Protein AF-A0AAW9K478-F1 (afdb_monomer)

Solvent-accessible surface area (backbone atoms only — not comparable to full-atom values): 18968 Å² total; per-residue (Å²): 109,71,73,58,53,57,50,50,47,54,48,36,46,49,25,50,54,48,36,69,44,92,84,46,75,72,62,13,54,54,26,38,57,52,26,54,52,53,28,65,77,66,69,54,50,72,82,78,44,67,83,69,81,76,70,87,51,70,47,75,47,70,76,44,68,79,32,86,72,55,52,65,60,54,51,51,47,47,52,37,19,74,71,36,45,26,48,68,50,72,53,73,46,70,51,90,96,48,97,57,71,22,31,22,44,32,37,37,16,40,54,76,33,42,55,53,32,43,52,52,46,51,54,53,48,51,52,50,53,52,52,47,53,51,48,55,52,49,51,38,67,74,68,67,55,79,94,43,73,70,57,53,52,39,42,46,49,4,19,50,54,19,20,52,51,14,37,44,53,38,50,52,52,53,51,58,56,44,42,76,80,43,44,81,79,65,50,64,53,67,69,46,51,58,51,45,55,65,74,45,76,82,62,80,90,80,82,78,77,70,78,79,66,78,33,67,68,37,17,53,51,17,20,55,50,23,43,66,60,41,89,88,57,34,91,63,49,88,82,60,52,64,90,52,46,74,38,43,28,25,31,76,57,75,99,48,45,76,37,39,29,30,32,72,46,72,55,96,64,30,29,37,25,45,33,42,51,63,61,96,65,95,55,79,50,43,75,46,82,45,78,40,55,62,86,58,77,64,42,76,44,51,72,70,54,44,55,50,51,52,51,42,52,47,53,31,44,72,76,36,49,69,63,45,55,51,48,27,59,77,69,72,44,86,81,87,76,126

Organism: Carnobacterium maltaromaticum (NCBI:txid2751)

Foldseek 3Di:
DVVLLVLLLVLLLVLCVQLPPPPDPLSNVVSPVVSVVSCVVSVPDPVSSPVNDQPQDKDKDWLDDFAADALLLVLLLVLLCLFLLWDKDKDWDDDPPDPDITITIMTIARPVSRVVSSVVSVVLVVLLVVVLVVVLVVVCVVVVDDDDPVVNVLLSLLLSQLLSLLQSVQSVVVLVVCCVPPVVVRDRDPVRVVVVVVVCPPPDDDDRPRDDRPPNVSSNVSNVSNNPDDPVDDVDHPLPPVSQAQFKKAACDDPRGGWIWGFHHADPQKTFIWTWDDDVPPDQIDTATDIDGNSHDIGTDDPVRSVVVLVSLVVCCVPPVVVQVVRCVVSVHDDDRD

Structure (mmCIF, N/CA/C/O backbone):
data_AF-A0AAW9K478-F1
#
_entry.id   AF-A0AAW9K478-F1
#
loop_
_atom_site.group_PDB
_atom_site.id
_atom_site.type_symbol
_atom_site.label_atom_id
_atom_site.label_alt_id
_atom_site.label_comp_id
_atom_site.label_asym_id
_atom_site.label_entity_id
_atom_site.label_seq_id
_atom_site.pdbx_PDB_ins_code
_atom_site.Cartn_x
_atom_site.Cartn_y
_atom_site.Cartn_z
_atom_site.occupancy
_atom_site.B_iso_or_equiv
_atom_site.auth_seq_id
_atom_site.auth_comp_id
_atom_site.auth_asym_id
_atom_site.auth_atom_id
_atom_site.pdbx_PDB_model_num
ATOM 1 N N . MET A 1 1 ? 4.469 -14.032 33.774 1.00 40.31 1 MET A N 1
ATOM 2 C CA . MET A 1 1 ? 3.928 -13.815 32.415 1.00 40.31 1 MET A CA 1
ATOM 3 C C . MET A 1 1 ? 2.926 -12.659 32.370 1.00 40.31 1 MET A C 1
ATOM 5 O O . MET A 1 1 ? 3.131 -11.771 31.556 1.00 40.31 1 MET A O 1
ATOM 9 N N . GLU A 1 2 ? 1.968 -12.555 33.302 1.00 43.62 2 GLU A N 1
ATOM 10 C CA . GLU A 1 2 ? 1.010 -11.421 33.381 1.00 43.62 2 GLU A CA 1
ATOM 11 C C . GLU A 1 2 ? 1.662 -10.028 33.448 1.00 43.62 2 GLU A C 1
ATOM 13 O O . GLU A 1 2 ? 1.223 -9.097 32.779 1.00 43.62 2 GLU A O 1
ATOM 18 N N . LYS A 1 3 ? 2.767 -9.879 34.194 1.00 51.16 3 LYS A N 1
ATOM 19 C CA . LYS A 1 3 ? 3.470 -8.590 34.345 1.00 51.16 3 LYS A CA 1
ATOM 20 C C . LYS A 1 3 ? 4.140 -8.099 33.048 1.00 51.16 3 LYS A C 1
ATOM 22 O O . LYS A 1 3 ? 4.221 -6.894 32.833 1.00 51.16 3 LYS A O 1
ATOM 27 N N . LYS A 1 4 ? 4.610 -9.022 32.190 1.00 50.28 4 LYS A N 1
ATOM 28 C CA . LYS A 1 4 ? 5.204 -8.711 30.872 1.00 50.28 4 LYS A CA 1
ATOM 29 C C . LYS A 1 4 ? 4.099 -8.325 29.884 1.00 50.28 4 LYS A C 1
ATOM 31 O O . LYS A 1 4 ? 4.186 -7.266 29.278 1.00 50.28 4 LYS A O 1
ATOM 36 N N . HIS A 1 5 ? 3.025 -9.112 29.823 1.00 56.25 5 HIS A N 1
ATOM 37 C CA . HIS A 1 5 ? 1.872 -8.843 28.959 1.00 56.25 5 HIS A CA 1
ATOM 38 C C . HIS A 1 5 ? 1.198 -7.492 29.282 1.00 56.25 5 HIS A C 1
ATOM 40 O O . HIS A 1 5 ? 1.021 -6.664 28.397 1.00 56.25 5 HIS A O 1
ATOM 46 N N . SER A 1 6 ? 0.958 -7.189 30.566 1.00 56.31 6 SER A N 1
ATOM 47 C CA . SER A 1 6 ? 0.410 -5.894 31.013 1.00 56.31 6 SER A CA 1
ATOM 48 C C . SER A 1 6 ? 1.305 -4.689 30.661 1.00 56.31 6 SER A C 1
ATOM 50 O O . SER A 1 6 ? 0.807 -3.609 30.335 1.00 56.31 6 SER A O 1
ATOM 52 N N . ARG A 1 7 ? 2.635 -4.860 30.684 1.00 61.12 7 ARG A N 1
ATOM 53 C CA . ARG A 1 7 ? 3.594 -3.805 30.312 1.00 61.12 7 ARG A CA 1
ATOM 54 C C . ARG A 1 7 ? 3.570 -3.523 28.811 1.00 61.12 7 ARG A C 1
ATOM 56 O O . ARG A 1 7 ? 3.574 -2.359 28.419 1.00 61.12 7 ARG A O 1
ATOM 63 N N . ILE A 1 8 ? 3.533 -4.576 27.999 1.00 61.03 8 ILE A N 1
ATOM 64 C CA . ILE A 1 8 ? 3.483 -4.471 26.537 1.00 61.03 8 ILE A CA 1
ATOM 65 C C . ILE A 1 8 ? 2.155 -3.850 26.116 1.00 61.03 8 ILE A C 1
ATOM 67 O O . ILE A 1 8 ? 2.156 -2.915 25.326 1.00 61.03 8 ILE A O 1
ATOM 71 N N . LEU A 1 9 ? 1.050 -4.238 26.753 1.00 58.50 9 LEU A N 1
ATOM 72 C CA . LEU A 1 9 ? -0.258 -3.633 26.525 1.00 58.50 9 LEU A CA 1
ATOM 73 C C . LEU A 1 9 ? -0.261 -2.112 26.735 1.00 58.50 9 LEU A C 1
ATOM 75 O O . LEU A 1 9 ? -0.774 -1.357 25.912 1.00 58.50 9 LEU A O 1
ATOM 79 N N . LYS A 1 10 ? 0.369 -1.643 27.817 1.00 62.94 10 LYS A N 1
ATOM 80 C CA . LYS A 1 10 ? 0.522 -0.209 28.094 1.00 62.94 10 LYS A CA 1
ATOM 81 C C . LYS A 1 10 ? 1.389 0.501 27.043 1.00 62.94 10 LYS A C 1
ATOM 83 O O . LYS A 1 10 ? 1.121 1.658 26.732 1.00 62.94 10 LYS A O 1
ATOM 88 N N . LYS A 1 11 ? 2.402 -0.182 26.494 1.00 58.78 11 LYS A N 1
ATOM 89 C CA . LYS A 1 11 ? 3.282 0.335 25.431 1.00 58.78 11 LYS A CA 1
ATOM 90 C C . LYS A 1 11 ? 2.533 0.450 24.103 1.00 58.78 11 LYS A C 1
ATOM 92 O O . LYS A 1 11 ? 2.610 1.496 23.473 1.00 58.78 11 LYS A O 1
ATOM 97 N N . VAL A 1 12 ? 1.734 -0.557 23.745 1.00 57.91 12 VAL A N 1
ATOM 98 C CA . VAL A 1 12 ? 0.842 -0.494 22.577 1.00 57.91 12 VAL A CA 1
ATOM 99 C C . VAL A 1 12 ? -0.154 0.663 22.718 1.00 57.91 12 VAL A C 1
ATOM 101 O O . VAL A 1 12 ? -0.248 1.478 21.807 1.00 57.91 12 VAL A O 1
ATOM 104 N N . LYS A 1 13 ? -0.816 0.820 23.877 1.00 58.34 13 LYS A N 1
ATOM 105 C CA . LYS A 1 13 ? -1.719 1.964 24.139 1.00 58.34 13 LYS A CA 1
ATOM 106 C C . LYS A 1 13 ? -1.013 3.322 23.966 1.00 58.34 13 LYS A C 1
ATOM 108 O O . LYS A 1 13 ? -1.596 4.241 23.404 1.00 58.34 13 LYS A O 1
ATOM 113 N N . GLY A 1 14 ? 0.233 3.451 24.429 1.00 55.22 14 GLY A N 1
ATOM 114 C CA . GLY A 1 14 ? 1.024 4.680 24.287 1.00 55.22 14 GLY A CA 1
ATOM 115 C C . GLY A 1 14 ? 1.437 4.984 22.844 1.00 55.22 14 GLY A C 1
ATOM 116 O O . GLY A 1 14 ? 1.308 6.120 22.405 1.00 55.22 14 GLY A O 1
ATOM 117 N N . LEU A 1 15 ? 1.878 3.972 22.091 1.00 55.00 15 LEU A N 1
ATOM 118 C CA . LEU A 1 15 ? 2.265 4.123 20.684 1.00 55.00 15 LEU A CA 1
ATOM 119 C C . LEU A 1 15 ? 1.071 4.484 19.794 1.00 55.00 15 LEU A C 1
ATOM 121 O O . LEU A 1 15 ? 1.193 5.358 18.943 1.00 55.00 15 LEU A O 1
ATOM 125 N N . LEU A 1 16 ? -0.094 3.879 20.039 1.00 56.03 16 LEU A N 1
ATOM 126 C CA . LEU A 1 16 ? -1.334 4.234 19.342 1.00 56.03 16 LEU A CA 1
ATOM 127 C C . LEU A 1 16 ? -1.799 5.662 19.671 1.00 56.03 16 LEU A C 1
ATOM 129 O O . LEU A 1 16 ? -2.335 6.345 18.806 1.00 56.03 16 LEU A O 1
ATOM 133 N N . ALA A 1 17 ? -1.570 6.145 20.897 1.00 59.31 17 ALA A N 1
ATOM 134 C CA . ALA A 1 17 ? -1.887 7.525 21.264 1.00 59.31 17 ALA A CA 1
ATOM 135 C C . ALA A 1 17 ? -0.975 8.547 20.562 1.00 59.31 17 ALA A C 1
ATOM 137 O O . ALA A 1 17 ? -1.453 9.608 20.176 1.00 59.31 17 ALA A O 1
ATOM 138 N N . ILE A 1 18 ? 0.309 8.218 20.382 1.00 56.12 18 ILE A N 1
ATOM 139 C CA . ILE A 1 18 ? 1.274 9.049 19.642 1.00 56.12 18 ILE A CA 1
ATOM 140 C C . ILE A 1 18 ? 0.948 9.044 18.146 1.00 56.12 18 ILE A C 1
ATOM 142 O O . ILE A 1 18 ? 0.934 10.104 17.537 1.00 56.12 18 ILE A O 1
ATOM 146 N N . ALA A 1 19 ? 0.614 7.881 17.577 1.00 55.44 19 ALA A N 1
ATOM 147 C CA . ALA A 1 19 ? 0.184 7.758 16.183 1.00 55.44 19 ALA A CA 1
ATOM 148 C C . ALA A 1 19 ? -1.032 8.639 15.838 1.00 55.44 19 ALA A C 1
ATOM 150 O O . ALA A 1 19 ? -1.150 9.112 14.714 1.00 55.44 19 ALA A O 1
ATOM 151 N N . ASN A 1 20 ? -1.907 8.894 16.814 1.00 51.44 20 ASN A N 1
ATOM 152 C CA . ASN A 1 20 ? -3.104 9.716 16.641 1.00 51.44 20 ASN A CA 1
ATOM 153 C C . ASN A 1 20 ? -2.880 11.230 16.867 1.00 51.44 20 ASN A C 1
ATOM 155 O O . ASN A 1 20 ? -3.823 12.006 16.686 1.00 51.44 20 ASN A O 1
ATOM 159 N N . ASP A 1 21 ? -1.690 11.686 17.282 1.00 55.62 21 ASP A N 1
ATOM 160 C CA . ASP A 1 21 ? -1.420 13.117 17.506 1.00 55.62 21 ASP A CA 1
ATOM 161 C C . ASP A 1 21 ? -0.986 13.808 16.199 1.00 55.62 21 ASP A C 1
ATOM 163 O O . ASP A 1 21 ? 0.159 13.722 15.774 1.00 55.62 21 ASP A O 1
ATOM 167 N N . GLN A 1 22 ? -1.900 14.550 15.563 1.00 51.75 22 GLN A N 1
ATOM 168 C CA . GLN A 1 22 ? -1.776 15.148 14.214 1.00 51.75 22 GLN A CA 1
ATOM 169 C C . GLN A 1 22 ? -0.687 16.234 14.040 1.00 51.75 22 GLN A C 1
ATOM 171 O O . GLN A 1 22 ? -0.736 17.026 13.098 1.00 51.75 22 GLN A O 1
ATOM 176 N N . LYS A 1 23 ? 0.262 16.358 14.968 1.00 50.66 23 LYS A N 1
ATOM 177 C CA . LYS A 1 23 ? 1.272 17.424 14.967 1.00 50.66 23 LYS A CA 1
ATOM 178 C C . LYS A 1 23 ? 2.584 17.046 14.284 1.00 50.66 23 LYS A C 1
ATOM 180 O O . LYS A 1 23 ? 3.358 17.962 14.008 1.00 50.66 23 LYS A O 1
ATOM 185 N N . ASN A 1 24 ? 2.855 15.762 14.027 1.00 46.34 24 ASN A N 1
ATOM 186 C CA . ASN A 1 24 ? 4.143 15.327 13.477 1.00 46.34 24 ASN A CA 1
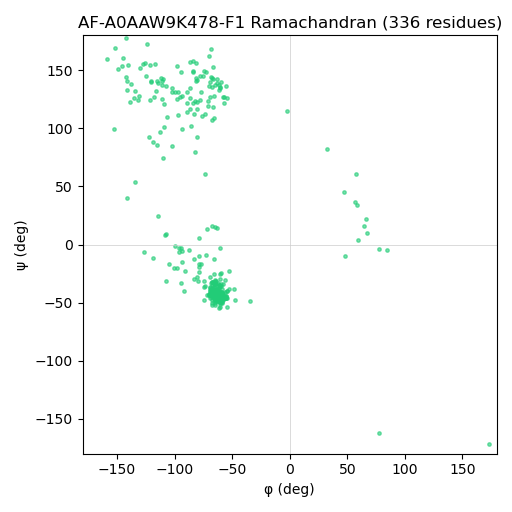ATOM 187 C C . ASN A 1 24 ? 4.049 14.023 12.652 1.00 46.34 24 ASN A C 1
ATOM 189 O O . ASN A 1 24 ? 4.051 12.927 13.211 1.00 46.34 24 ASN A O 1
ATOM 193 N N . ASP A 1 25 ? 3.997 14.132 11.320 1.00 51.12 25 ASP A N 1
ATOM 194 C CA . ASP A 1 25 ? 3.637 13.021 10.418 1.00 51.12 25 ASP A CA 1
ATOM 195 C C . ASP A 1 25 ? 4.613 11.821 10.456 1.00 51.12 25 ASP A C 1
ATOM 197 O O . ASP A 1 25 ? 4.178 10.671 10.452 1.00 51.12 25 ASP A O 1
ATOM 201 N N . GLU A 1 26 ? 5.930 12.046 10.544 1.00 47.09 26 GLU A N 1
ATOM 202 C CA . GLU A 1 26 ? 6.929 10.954 10.518 1.00 47.09 26 GLU A CA 1
ATOM 203 C C . GLU A 1 26 ? 6.965 10.132 11.820 1.00 47.09 26 GLU A C 1
ATOM 205 O O . GLU A 1 26 ? 7.179 8.913 11.813 1.00 47.09 26 GLU A O 1
ATOM 210 N N . GLU A 1 27 ? 6.751 10.798 12.954 1.00 47.28 27 GLU A N 1
ATOM 211 C CA . GLU A 1 27 ? 6.747 10.178 14.280 1.00 47.28 27 GLU A CA 1
ATOM 212 C C . GLU A 1 27 ? 5.469 9.360 14.497 1.00 47.28 27 GLU A C 1
ATOM 214 O O . GLU A 1 27 ? 5.525 8.258 15.048 1.00 47.28 27 GLU A O 1
ATOM 219 N N . CYS A 1 28 ? 4.342 9.848 13.970 1.00 48.44 28 CYS A N 1
ATOM 220 C CA . CYS A 1 28 ? 3.062 9.151 14.019 1.00 48.44 28 CYS A CA 1
ATOM 221 C C . CYS A 1 28 ? 3.098 7.831 13.246 1.00 48.44 28 CYS A C 1
ATOM 223 O O . CYS A 1 28 ? 2.736 6.785 13.788 1.00 48.44 28 CYS A O 1
ATOM 225 N N . GLN A 1 29 ? 3.612 7.861 12.013 1.00 44.88 29 GLN A N 1
ATOM 226 C CA . GLN A 1 29 ? 3.730 6.668 11.169 1.00 44.88 29 GLN A CA 1
ATOM 227 C C . GLN A 1 29 ? 4.664 5.623 11.793 1.00 44.88 29 GLN A C 1
ATOM 229 O O . GLN A 1 29 ? 4.339 4.436 11.868 1.00 44.88 29 GLN A O 1
ATOM 234 N N . SER A 1 30 ? 5.795 6.072 12.343 1.00 48.66 30 SER A N 1
ATOM 235 C CA . SER A 1 30 ? 6.743 5.191 13.034 1.00 48.66 30 SER A CA 1
ATOM 236 C C . SER A 1 30 ? 6.131 4.548 14.287 1.00 48.66 30 SER A C 1
ATOM 238 O O . SER A 1 30 ? 6.341 3.360 14.548 1.00 48.66 30 SER A O 1
ATOM 240 N N . ALA A 1 31 ? 5.344 5.308 15.057 1.00 48.94 31 ALA A N 1
ATOM 241 C CA . ALA A 1 31 ? 4.659 4.810 16.247 1.00 48.94 31 ALA A CA 1
ATOM 242 C C . ALA A 1 31 ? 3.557 3.794 15.901 1.00 48.94 31 ALA A C 1
ATOM 244 O O . ALA A 1 31 ? 3.424 2.776 16.587 1.00 48.94 31 ALA A O 1
ATOM 245 N N . PHE A 1 32 ? 2.815 4.023 14.816 1.00 51.06 32 PHE A N 1
ATOM 246 C CA . PHE A 1 32 ? 1.751 3.134 14.355 1.00 51.06 32 PHE A CA 1
ATOM 247 C C . PHE A 1 32 ? 2.282 1.763 13.921 1.00 51.06 32 PHE A C 1
ATOM 249 O O . PHE A 1 32 ? 1.827 0.730 14.420 1.00 51.06 32 PHE A O 1
ATOM 256 N N . VAL A 1 33 ? 3.308 1.742 13.064 1.00 49.47 33 VAL A N 1
ATOM 257 C CA . VAL A 1 33 ? 3.946 0.499 12.591 1.00 49.47 33 VAL A CA 1
ATOM 258 C C . VAL A 1 33 ? 4.511 -0.308 13.765 1.00 49.47 33 VAL A C 1
ATOM 260 O O . VAL A 1 33 ? 4.352 -1.530 13.839 1.00 49.47 33 VAL A O 1
ATOM 263 N N . LEU A 1 34 ? 5.123 0.372 14.738 1.00 51.12 34 LEU A N 1
ATOM 264 C CA . LEU A 1 34 ? 5.657 -0.275 15.933 1.00 51.12 34 LEU A CA 1
ATOM 265 C C . LEU A 1 34 ? 4.550 -0.856 16.830 1.00 51.12 34 LEU A C 1
ATOM 267 O O . LEU A 1 34 ? 4.718 -1.948 17.379 1.00 51.12 34 LEU A O 1
ATOM 271 N N . ALA A 1 35 ? 3.412 -0.167 16.959 1.00 51.38 35 ALA A N 1
ATOM 272 C CA . ALA A 1 35 ? 2.257 -0.670 17.699 1.00 51.38 35 ALA A CA 1
ATOM 273 C C . ALA A 1 35 ? 1.705 -1.956 17.068 1.00 51.38 35 ALA A C 1
ATOM 275 O O . ALA A 1 35 ? 1.470 -2.934 17.780 1.00 51.38 35 ALA A O 1
ATOM 276 N N . GLN A 1 36 ? 1.570 -1.986 15.739 1.00 46.91 36 GLN A N 1
ATOM 277 C CA . GLN A 1 36 ? 1.092 -3.161 15.007 1.00 46.91 36 GLN A CA 1
ATOM 278 C C . GLN A 1 36 ? 2.008 -4.374 15.200 1.00 46.91 36 GLN A C 1
ATOM 280 O O . GLN A 1 36 ? 1.528 -5.474 15.480 1.00 46.91 36 GLN A O 1
ATOM 285 N N . LYS A 1 37 ? 3.329 -4.168 15.129 1.00 50.41 37 LYS A N 1
ATOM 286 C CA . LYS A 1 37 ? 4.316 -5.235 15.340 1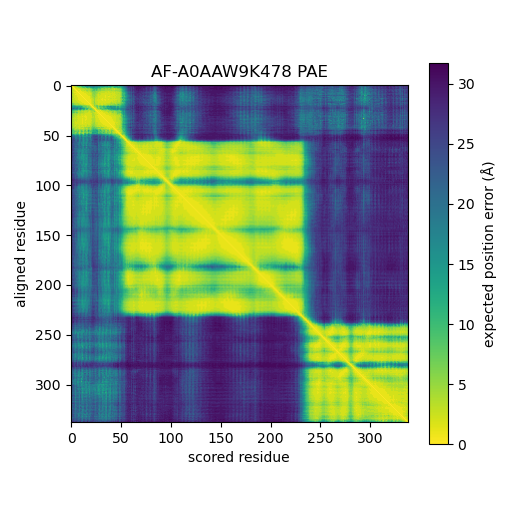.00 50.41 37 LYS A CA 1
ATOM 287 C C . LYS A 1 37 ? 4.179 -5.872 16.727 1.00 50.41 37 LYS A C 1
ATOM 289 O O . LYS A 1 37 ? 4.109 -7.094 16.836 1.00 50.41 37 LYS A O 1
ATOM 294 N N . LEU A 1 38 ? 4.063 -5.050 17.774 1.00 51.00 38 LEU A N 1
ATOM 295 C CA . LEU A 1 38 ? 3.906 -5.526 19.154 1.00 51.00 38 LEU A CA 1
ATOM 296 C C . LEU A 1 38 ? 2.566 -6.231 19.396 1.00 51.00 38 LEU A C 1
ATOM 298 O O . LEU A 1 38 ? 2.502 -7.156 20.206 1.00 51.00 38 LEU A O 1
ATOM 302 N N . MET A 1 39 ? 1.498 -5.819 18.707 1.00 56.66 39 MET A N 1
ATOM 303 C CA . MET A 1 39 ? 0.201 -6.491 18.808 1.00 56.66 39 MET A CA 1
ATOM 304 C C . MET A 1 39 ? 0.251 -7.921 18.264 1.00 56.66 39 MET A C 1
ATOM 306 O O . MET A 1 39 ? -0.262 -8.833 18.912 1.00 56.66 39 MET A O 1
ATOM 310 N N . ILE A 1 40 ? 0.918 -8.116 17.121 1.00 46.41 40 ILE A N 1
ATOM 311 C CA . ILE A 1 40 ? 1.099 -9.428 16.484 1.00 46.41 40 ILE A CA 1
ATOM 312 C C . ILE A 1 40 ? 2.003 -10.322 17.339 1.00 46.41 40 ILE A C 1
ATOM 314 O O . ILE A 1 40 ? 1.628 -11.447 17.660 1.00 46.41 40 ILE A O 1
ATOM 318 N N . GLU A 1 41 ? 3.166 -9.812 17.752 1.00 48.16 41 GLU A N 1
ATOM 319 C CA . GLU A 1 41 ? 4.181 -10.582 18.485 1.00 48.16 41 GLU A CA 1
ATOM 320 C C . GLU A 1 41 ? 3.661 -11.127 19.826 1.00 48.16 41 GLU A C 1
ATOM 322 O O . GLU A 1 41 ? 3.993 -12.243 20.226 1.00 48.16 41 GLU A O 1
ATOM 327 N N . TYR A 1 42 ? 2.810 -10.360 20.514 1.00 52.81 42 TYR A N 1
ATOM 328 C CA . TYR A 1 42 ? 2.328 -10.700 21.856 1.00 52.81 42 TYR A CA 1
ATOM 329 C C . TYR A 1 42 ? 0.866 -11.140 21.911 1.00 52.81 42 TYR A C 1
ATOM 331 O O . TYR A 1 42 ? 0.331 -11.305 23.012 1.00 52.81 42 TYR A O 1
ATOM 339 N N . GLY A 1 43 ? 0.228 -11.336 20.752 1.00 47.72 43 GLY A N 1
ATOM 340 C CA . GLY A 1 43 ? -1.174 -11.744 20.658 1.00 47.72 43 GLY A CA 1
ATOM 341 C C . GLY A 1 43 ? -2.121 -10.787 21.385 1.00 47.72 43 GLY A C 1
ATOM 342 O O . GLY A 1 43 ? -3.067 -11.236 22.029 1.00 47.72 43 GLY A O 1
ATOM 343 N N . ILE A 1 44 ? -1.825 -9.483 21.343 1.00 57.44 44 ILE A N 1
ATOM 344 C CA . ILE A 1 44 ? -2.636 -8.442 21.981 1.00 57.44 44 ILE A CA 1
ATOM 345 C C . ILE A 1 44 ? -3.809 -8.140 21.063 1.00 57.44 44 ILE A C 1
ATOM 347 O O . ILE A 1 44 ? -3.639 -7.651 19.943 1.00 57.44 44 ILE A O 1
ATOM 351 N N . ASN A 1 45 ? -5.007 -8.421 21.555 1.00 54.09 45 ASN A N 1
ATOM 352 C CA . ASN A 1 45 ? -6.223 -8.188 20.808 1.00 54.09 45 ASN A CA 1
ATOM 353 C C . ASN A 1 45 ? -6.680 -6.742 20.971 1.00 54.09 45 ASN A C 1
ATOM 355 O O . ASN A 1 45 ? -6.364 -6.048 21.939 1.00 54.09 45 ASN A O 1
ATOM 359 N N . LYS A 1 46 ? -7.489 -6.292 20.013 1.00 50.12 46 LYS A N 1
ATOM 360 C CA . LYS A 1 46 ? -8.091 -4.954 20.020 1.00 50.12 46 LYS A CA 1
ATOM 361 C C . LYS A 1 46 ? -8.829 -4.657 21.338 1.00 50.12 46 LYS A C 1
ATOM 363 O O . LYS A 1 46 ? -8.691 -3.563 21.869 1.00 50.12 46 LYS A O 1
ATOM 368 N N . SER A 1 47 ? -9.507 -5.654 21.905 1.00 53.12 47 SER A N 1
ATOM 369 C CA . SER A 1 47 ? -10.212 -5.568 23.191 1.00 53.12 47 SER A CA 1
ATOM 370 C C . SER A 1 47 ? -9.312 -5.238 24.383 1.00 53.12 47 SER A C 1
ATOM 372 O O . SER A 1 47 ? -9.777 -4.681 25.371 1.00 53.12 47 SER A O 1
ATOM 374 N N . ASP A 1 48 ? -8.020 -5.561 24.308 1.00 55.09 48 ASP A N 1
ATOM 375 C CA . ASP A 1 48 ? -7.080 -5.334 25.408 1.00 55.09 48 ASP A CA 1
ATOM 376 C C . ASP A 1 48 ? -6.612 -3.863 25.431 1.00 55.09 48 ASP A C 1
ATOM 378 O O . ASP A 1 48 ? -6.255 -3.303 26.476 1.00 55.09 48 ASP A O 1
ATOM 382 N N . VAL A 1 49 ? -6.605 -3.211 24.263 1.00 57.97 49 VAL A N 1
ATOM 383 C CA . VAL A 1 49 ? -6.162 -1.820 24.067 1.00 57.97 49 VAL A CA 1
ATOM 384 C C . VAL A 1 49 ? -7.308 -0.800 24.076 1.00 57.97 49 VAL A C 1
ATOM 386 O O . VAL A 1 49 ? -7.054 0.405 24.144 1.00 57.97 49 VAL A O 1
ATOM 389 N N . GLU A 1 50 ? -8.554 -1.271 24.119 1.00 50.38 50 GLU A N 1
ATOM 390 C CA . GLU A 1 50 ? -9.802 -0.495 24.136 1.00 50.38 50 GLU A CA 1
ATOM 391 C C . GLU A 1 50 ? -10.072 0.206 25.488 1.00 50.38 50 GLU A C 1
ATOM 393 O O . GLU A 1 50 ? -11.081 -0.007 26.139 1.00 50.38 50 GLU A O 1
ATOM 398 N N . ASP A 1 51 ? -9.166 1.098 25.896 1.00 47.03 51 ASP A N 1
ATOM 399 C CA . ASP A 1 51 ? -9.504 2.276 26.725 1.00 47.03 51 ASP A CA 1
ATOM 400 C C . ASP A 1 51 ? -8.988 3.583 26.098 1.00 47.03 51 ASP A C 1
ATOM 402 O O . ASP A 1 51 ? -9.289 4.674 26.577 1.00 47.03 51 ASP A O 1
ATOM 406 N N . ALA A 1 52 ? -8.212 3.498 25.013 1.00 41.53 52 ALA A N 1
ATOM 407 C CA . ALA A 1 52 ? -7.772 4.647 24.234 1.00 41.53 52 ALA A CA 1
ATOM 408 C C . ALA A 1 52 ? -8.477 4.623 22.870 1.00 41.53 52 ALA A C 1
ATOM 410 O O . ALA A 1 52 ? -7.903 4.220 21.868 1.00 41.53 52 ALA A O 1
ATOM 411 N N . LEU A 1 53 ? -9.766 4.981 22.898 1.00 44.34 53 LEU A N 1
ATOM 412 C CA . LEU A 1 53 ? -10.555 5.576 21.809 1.00 44.34 53 LEU A CA 1
ATOM 413 C C . LEU A 1 53 ? -10.175 5.136 20.379 1.00 44.34 53 LEU A C 1
ATOM 415 O O . LEU A 1 53 ? -9.516 5.872 19.651 1.00 44.34 53 LEU A O 1
ATOM 419 N N . ILE A 1 54 ? -10.680 3.977 19.948 1.00 46.19 54 ILE A N 1
ATOM 420 C CA . ILE A 1 54 ? -10.938 3.736 18.524 1.00 46.19 54 ILE A CA 1
ATOM 421 C C . ILE A 1 54 ? -12.416 4.029 18.318 1.00 46.19 54 ILE A C 1
ATOM 423 O O . ILE A 1 54 ? -13.276 3.312 18.831 1.00 46.19 54 ILE A O 1
ATOM 427 N N . SER A 1 55 ? -12.697 5.099 17.586 1.00 46.38 55 SER A N 1
ATOM 428 C CA . SER A 1 55 ? -14.026 5.356 17.059 1.00 46.38 55 SER A CA 1
ATOM 429 C C . SER A 1 55 ? -14.446 4.165 16.185 1.00 46.38 55 SER A C 1
ATOM 431 O O . SER A 1 55 ? -13.719 3.773 15.274 1.00 46.38 55 SER A O 1
ATOM 433 N N . GLU A 1 56 ? -15.615 3.571 16.435 1.00 59.22 56 GLU A N 1
ATOM 434 C CA . GLU A 1 56 ? -16.272 2.664 15.474 1.00 59.22 56 GLU A CA 1
ATOM 435 C C . GLU A 1 56 ? -16.852 3.431 14.269 1.00 59.22 56 GLU A C 1
ATOM 437 O O . GLU A 1 56 ? -17.665 2.909 13.506 1.00 59.22 56 GLU A O 1
ATOM 442 N N . GLU A 1 57 ? -16.469 4.696 14.107 1.00 70.12 57 GLU A N 1
ATOM 443 C CA . GLU A 1 57 ? -16.963 5.567 13.063 1.00 70.12 57 GLU A CA 1
ATOM 444 C C . GLU A 1 57 ? -16.457 5.121 11.695 1.00 70.12 57 GLU A C 1
ATOM 446 O O . GLU A 1 57 ? -15.268 4.913 11.436 1.00 70.12 57 GLU A O 1
ATOM 451 N N . ILE A 1 58 ? -17.428 4.955 10.807 1.00 85.25 58 ILE A N 1
ATOM 452 C CA . ILE A 1 58 ? -17.201 4.652 9.409 1.00 85.25 58 ILE A CA 1
ATOM 453 C C . ILE A 1 58 ? -17.006 5.975 8.685 1.00 85.25 58 ILE A C 1
ATOM 455 O O . ILE A 1 58 ? -17.874 6.849 8.733 1.00 85.25 58 ILE A O 1
ATOM 459 N N . ASN A 1 59 ? -15.898 6.096 7.966 1.00 87.75 59 ASN A N 1
ATOM 460 C CA . ASN A 1 59 ? -15.552 7.305 7.236 1.00 87.75 59 ASN A CA 1
ATOM 461 C C . ASN A 1 59 ? -15.308 7.012 5.746 1.00 87.75 59 ASN A C 1
ATOM 463 O O . ASN A 1 59 ? -15.299 5.860 5.300 1.00 87.75 59 ASN A O 1
ATOM 467 N N . GLU A 1 60 ? -15.140 8.068 4.951 1.00 93.12 60 GLU A N 1
ATOM 468 C CA . GLU A 1 60 ? -14.649 7.984 3.577 1.00 93.12 60 GLU A CA 1
ATOM 469 C C . GLU A 1 60 ? -13.335 8.748 3.420 1.00 93.12 60 GLU A C 1
ATOM 471 O O . GLU A 1 60 ? -13.271 9.951 3.664 1.00 93.12 60 GLU A O 1
ATOM 476 N N . GLU A 1 61 ? -12.307 8.083 2.896 1.00 85.31 61 GLU A N 1
ATOM 477 C CA . GLU A 1 61 ? -11.023 8.714 2.614 1.00 85.31 61 GLU A CA 1
ATOM 478 C C . GLU A 1 61 ? -10.712 8.712 1.117 1.00 85.31 61 GLU A C 1
ATOM 480 O O . GLU A 1 61 ? -10.865 7.717 0.406 1.00 85.31 61 GLU A O 1
ATOM 485 N N . SER A 1 62 ? -10.294 9.868 0.595 1.00 85.75 62 SER A N 1
ATOM 486 C CA . SER A 1 62 ? -9.888 9.981 -0.807 1.00 85.75 62 SER A CA 1
ATOM 487 C C . SER A 1 62 ? -8.419 9.610 -0.962 1.00 85.75 62 SER A C 1
ATOM 489 O O . SER A 1 62 ? -7.548 10.323 -0.481 1.00 85.75 62 SER A O 1
ATOM 491 N N . VAL A 1 63 ? -8.158 8.546 -1.716 1.00 81.88 63 VAL A N 1
ATOM 492 C CA . VAL A 1 63 ? -6.801 8.044 -1.980 1.00 81.88 63 VAL A CA 1
ATOM 493 C C . VAL A 1 63 ? -6.108 8.859 -3.072 1.00 81.88 63 VAL A C 1
ATOM 495 O O . VAL A 1 63 ? -4.897 9.044 -3.074 1.00 81.88 63 VAL A O 1
ATOM 498 N N . THR A 1 64 ? -6.885 9.388 -4.020 1.00 77.00 64 THR A N 1
ATOM 499 C CA . THR A 1 64 ? -6.363 10.211 -5.114 1.00 77.00 64 THR A CA 1
ATOM 500 C C . THR A 1 64 ? -7.100 11.541 -5.204 1.00 77.00 64 THR A C 1
ATOM 502 O O . THR A 1 64 ? -8.288 11.643 -4.894 1.00 77.00 64 THR A O 1
ATOM 505 N N . ILE A 1 65 ? -6.447 12.552 -5.774 1.00 81.69 65 ILE A N 1
ATOM 506 C CA . ILE A 1 65 ? -7.136 13.756 -6.255 1.00 81.69 65 ILE A CA 1
ATOM 507 C C . ILE A 1 65 ? -8.014 13.446 -7.480 1.00 81.69 65 ILE A C 1
ATOM 509 O O . ILE A 1 65 ? -7.898 12.385 -8.101 1.00 81.69 65 ILE A O 1
ATOM 513 N N . PHE A 1 66 ? -8.884 14.385 -7.867 1.00 80.69 66 PHE A N 1
ATOM 514 C CA . PHE A 1 66 ? -9.599 14.293 -9.142 1.00 80.69 66 PHE A CA 1
ATOM 515 C C . PHE A 1 66 ? -8.612 14.399 -10.306 1.00 80.69 66 PHE A C 1
ATOM 517 O O . PHE A 1 66 ? -8.089 15.472 -10.597 1.00 80.69 66 PHE A O 1
ATOM 524 N N . LYS A 1 67 ? -8.389 13.288 -11.008 1.00 83.94 67 LYS A N 1
ATOM 525 C CA . LYS A 1 67 ? -7.464 13.220 -12.142 1.00 83.94 67 LYS A CA 1
ATOM 526 C C . LYS A 1 67 ? -7.987 12.322 -13.257 1.00 83.94 67 LYS A C 1
ATOM 528 O O . LYS A 1 67 ? -9.075 11.747 -13.175 1.00 83.94 67 LYS A O 1
ATOM 533 N N . LYS A 1 68 ? -7.228 12.235 -14.353 1.00 83.56 68 LYS A N 1
ATOM 534 C CA . LYS A 1 68 ? -7.454 11.183 -15.348 1.00 83.56 68 LYS A CA 1
ATOM 535 C C . LYS A 1 68 ? -7.102 9.854 -14.681 1.00 83.56 68 LYS A C 1
ATOM 537 O O . LYS A 1 68 ? -5.959 9.672 -14.280 1.00 83.56 68 LYS A O 1
ATOM 542 N N . MET A 1 69 ? -8.086 8.973 -14.571 1.00 87.19 69 MET A N 1
ATOM 543 C CA . MET A 1 69 ? -7.925 7.665 -13.949 1.00 87.19 69 MET A CA 1
ATOM 544 C C . MET A 1 69 ? -7.600 6.620 -15.009 1.00 87.19 69 MET A C 1
ATOM 546 O O . MET A 1 69 ? -8.324 6.524 -16.006 1.00 87.19 69 MET A O 1
ATOM 550 N N . PHE A 1 70 ? -6.531 5.858 -14.806 1.00 91.69 70 PHE A N 1
ATOM 551 C CA . PHE A 1 70 ? -6.207 4.714 -15.656 1.00 91.69 70 PHE A CA 1
ATOM 552 C C . PHE A 1 70 ? -6.923 3.445 -15.168 1.00 91.69 70 PHE A C 1
ATOM 554 O O . PHE A 1 70 ? -7.336 3.363 -14.014 1.00 91.69 70 PHE A O 1
ATOM 561 N N . TRP A 1 71 ? -7.110 2.462 -16.057 1.00 94.69 71 TRP A N 1
ATOM 562 C CA . TRP A 1 71 ? -7.800 1.205 -15.726 1.00 94.69 71 TRP A CA 1
ATOM 563 C C . TRP A 1 71 ? -7.101 0.463 -14.575 1.00 94.69 71 TRP A C 1
ATOM 565 O O . TRP A 1 71 ? -7.761 0.031 -13.635 1.00 94.69 71 TRP A O 1
ATOM 575 N N . TRP A 1 72 ? -5.767 0.432 -14.597 1.00 96.56 72 TRP A N 1
ATOM 576 C CA . TRP A 1 72 ? -4.950 -0.280 -13.618 1.00 96.56 72 TRP A CA 1
ATOM 577 C C . TRP A 1 72 ? -4.993 0.356 -12.229 1.00 96.56 72 TRP A C 1
ATOM 579 O O . TRP A 1 72 ? -4.883 -0.352 -11.242 1.00 96.56 72 TRP A O 1
ATOM 589 N N . GLU A 1 73 ? -5.219 1.669 -12.123 1.00 95.06 73 GLU A N 1
ATOM 590 C CA . GLU A 1 73 ? -5.385 2.340 -10.825 1.00 95.06 73 GLU A CA 1
ATOM 591 C C . GLU A 1 73 ? -6.677 1.899 -10.138 1.00 95.06 73 GLU A C 1
ATOM 593 O O . GLU A 1 73 ? -6.722 1.695 -8.928 1.00 95.06 73 GLU A O 1
ATOM 598 N N . ARG A 1 74 ? -7.742 1.710 -10.928 1.00 95.38 74 ARG A N 1
ATOM 599 C CA . ARG A 1 74 ? -9.021 1.197 -10.425 1.00 95.38 74 ARG A CA 1
ATOM 600 C C . ARG A 1 74 ? -8.888 -0.255 -9.990 1.00 95.38 74 ARG A C 1
ATOM 602 O O . ARG A 1 74 ? -9.401 -0.619 -8.934 1.00 95.38 74 ARG A O 1
ATOM 609 N N . GLN A 1 75 ? -8.195 -1.059 -10.790 1.00 96.38 75 GLN A N 1
ATOM 610 C CA . GLN A 1 75 ? -7.956 -2.459 -10.469 1.00 96.38 75 GLN A CA 1
ATOM 611 C C . GLN A 1 75 ? -7.092 -2.587 -9.211 1.00 96.38 75 GLN A C 1
ATOM 613 O O . GLN A 1 75 ? -7.504 -3.267 -8.281 1.00 96.38 75 GLN A O 1
ATOM 618 N N . LEU A 1 76 ? -5.998 -1.823 -9.110 1.00 96.38 76 LEU A N 1
ATOM 619 C CA . LEU A 1 76 ? -5.177 -1.751 -7.902 1.00 96.38 76 LEU A CA 1
ATOM 620 C C . LEU A 1 76 ? -6.009 -1.362 -6.677 1.00 96.38 76 LEU A C 1
ATOM 622 O O . LEU A 1 76 ? -5.926 -2.020 -5.649 1.00 96.38 76 LEU A O 1
ATOM 626 N N . SER A 1 77 ? -6.864 -0.339 -6.787 1.00 96.12 77 SER A N 1
ATOM 627 C CA . SER A 1 77 ? -7.724 0.043 -5.663 1.00 96.12 77 SER A CA 1
ATOM 628 C C . SER A 1 77 ? -8.686 -1.060 -5.244 1.00 96.12 77 SER A C 1
ATOM 630 O O . SER A 1 77 ? -8.939 -1.193 -4.056 1.00 96.12 77 SER A O 1
ATOM 632 N N . SER A 1 78 ? -9.186 -1.853 -6.195 1.00 95.06 78 SER A N 1
ATOM 633 C CA . SER A 1 78 ? -10.103 -2.963 -5.909 1.00 95.06 78 SER A CA 1
ATOM 634 C C . SER A 1 78 ? -9.370 -4.089 -5.177 1.00 95.06 78 SER A C 1
ATOM 636 O O . SER A 1 78 ? -9.827 -4.499 -4.116 1.00 95.06 78 SER A O 1
ATOM 638 N N . ILE A 1 79 ? -8.177 -4.468 -5.659 1.00 93.50 79 ILE A N 1
ATOM 639 C CA . ILE A 1 79 ? -7.290 -5.440 -4.998 1.00 93.50 79 ILE A CA 1
ATOM 640 C C . ILE A 1 79 ? -7.000 -5.006 -3.556 1.00 93.50 79 ILE A C 1
ATOM 642 O O . ILE A 1 79 ? -7.117 -5.802 -2.631 1.00 93.50 79 ILE A O 1
ATOM 646 N N . ILE A 1 80 ? -6.667 -3.732 -3.332 1.00 88.38 80 ILE A N 1
ATOM 647 C CA . ILE A 1 80 ? -6.422 -3.222 -1.978 1.00 88.38 80 ILE A CA 1
ATOM 648 C C . ILE A 1 80 ? -7.697 -3.279 -1.124 1.00 88.38 80 ILE A C 1
ATOM 650 O O . ILE A 1 80 ? -7.655 -3.754 0.006 1.00 88.38 80 ILE A O 1
ATOM 654 N N . GLY A 1 81 ? -8.847 -2.854 -1.647 1.00 90.94 81 GLY A N 1
ATOM 655 C CA . GLY A 1 81 ? -10.098 -2.876 -0.886 1.00 90.94 81 GLY A CA 1
ATOM 656 C C . GLY A 1 81 ? -10.498 -4.267 -0.398 1.00 90.94 81 GLY A C 1
ATOM 657 O O . GLY A 1 81 ? -10.866 -4.445 0.764 1.00 90.94 81 GLY A O 1
ATOM 658 N N . GLU A 1 82 ? -10.360 -5.262 -1.271 1.00 85.19 82 GLU A N 1
ATOM 659 C CA . GLU A 1 82 ? -10.684 -6.657 -0.968 1.00 85.19 82 GLU A CA 1
ATOM 660 C C . GLU A 1 82 ? -9.781 -7.252 0.119 1.00 85.19 82 GLU A C 1
ATOM 662 O O . GLU A 1 82 ? -10.246 -8.058 0.923 1.00 85.19 82 GLU A O 1
ATOM 667 N N . ASN A 1 83 ? -8.524 -6.809 0.198 1.00 77.44 83 ASN A N 1
ATOM 668 C CA . ASN A 1 83 ? -7.532 -7.371 1.116 1.00 77.44 83 ASN A CA 1
ATOM 669 C C . ASN A 1 83 ? -7.356 -6.571 2.419 1.00 77.44 83 ASN A C 1
ATOM 671 O O . ASN A 1 83 ? -6.912 -7.127 3.420 1.00 77.44 83 ASN A O 1
ATOM 675 N N . PHE A 1 84 ? -7.749 -5.293 2.445 1.00 75.81 84 PHE A N 1
ATOM 676 C CA . PHE A 1 84 ? -7.560 -4.393 3.593 1.00 75.81 84 PHE A CA 1
ATOM 677 C C . PHE A 1 84 ? -8.872 -3.943 4.247 1.00 75.81 84 PHE A C 1
ATOM 679 O O . PHE A 1 84 ? -8.913 -2.921 4.923 1.00 75.81 84 PHE A O 1
ATOM 686 N N . ARG A 1 85 ? -9.949 -4.728 4.095 1.00 80.38 85 ARG A N 1
ATOM 687 C CA . ARG A 1 85 ? -11.219 -4.545 4.830 1.00 80.38 85 ARG A CA 1
ATOM 688 C C . ARG A 1 85 ? -11.858 -3.160 4.619 1.00 80.38 85 ARG A C 1
ATOM 690 O O . ARG A 1 85 ? -12.525 -2.639 5.513 1.00 80.38 85 ARG A O 1
ATOM 697 N N . VAL A 1 86 ? -11.713 -2.590 3.419 1.00 91.38 86 VAL A N 1
ATOM 698 C CA . VAL A 1 86 ? -12.377 -1.339 3.014 1.00 91.38 86 VAL A CA 1
ATOM 699 C C . VAL A 1 86 ? -13.180 -1.527 1.731 1.00 91.38 86 VAL A C 1
ATOM 701 O O . VAL A 1 86 ? -12.799 -2.257 0.819 1.00 91.38 86 VAL A O 1
ATOM 704 N N . LYS A 1 87 ? -14.313 -0.840 1.620 1.00 96.56 87 LYS A N 1
ATOM 705 C CA . LYS A 1 87 ? -15.068 -0.759 0.368 1.00 96.56 87 LYS A CA 1
ATOM 706 C C . LYS A 1 87 ? -14.484 0.347 -0.506 1.00 96.56 87 LYS A C 1
ATOM 708 O O . LYS A 1 87 ? -13.997 1.363 -0.015 1.00 96.56 87 LYS A O 1
ATOM 713 N N . VAL A 1 88 ? -14.569 0.172 -1.819 1.00 96.19 88 VAL A N 1
ATOM 714 C CA . VAL A 1 88 ? -13.967 1.086 -2.798 1.00 96.19 88 VAL A CA 1
ATOM 715 C C . VAL A 1 88 ? -15.049 1.639 -3.700 1.00 96.19 88 VAL A C 1
ATOM 717 O O . VAL A 1 88 ? -15.967 0.932 -4.110 1.00 96.19 88 VAL A O 1
ATOM 720 N N . PHE A 1 89 ? -14.961 2.922 -4.025 1.00 95.88 89 PHE A N 1
ATOM 721 C CA . PHE A 1 89 ? -15.788 3.517 -5.063 1.00 95.88 89 PHE A CA 1
ATOM 722 C C . PHE A 1 89 ? -15.087 4.702 -5.720 1.00 95.88 89 PHE A C 1
ATOM 724 O O . PHE A 1 89 ? -14.064 5.205 -5.252 1.00 95.88 89 PHE A O 1
ATOM 731 N N . TRP A 1 90 ? -15.653 5.177 -6.830 1.00 93.69 90 TRP A N 1
ATOM 732 C CA . TRP A 1 90 ? -15.070 6.272 -7.597 1.00 93.69 90 TRP A CA 1
ATOM 733 C C . TRP A 1 90 ? -16.024 7.450 -7.710 1.00 93.69 90 TRP A C 1
ATOM 735 O O . TRP A 1 90 ? -17.132 7.328 -8.234 1.00 93.69 90 TRP A O 1
ATOM 745 N N . LYS A 1 91 ? -15.562 8.630 -7.289 1.00 92.06 91 LYS A N 1
ATOM 746 C CA . LYS A 1 91 ? -16.290 9.884 -7.517 1.00 92.06 91 LYS A CA 1
ATOM 747 C C . LYS A 1 91 ? -15.852 10.476 -8.848 1.00 92.06 91 LYS A C 1
ATOM 749 O O . LYS A 1 91 ? -14.658 10.611 -9.103 1.00 92.06 91 LYS A O 1
ATOM 754 N N . ASN A 1 92 ? -16.817 10.861 -9.678 1.00 89.75 92 ASN A N 1
ATOM 755 C CA . ASN A 1 92 ? -16.578 11.488 -10.975 1.00 89.75 92 ASN A CA 1
ATOM 756 C C . ASN A 1 92 ? -17.015 12.955 -10.941 1.00 89.75 92 ASN A C 1
ATOM 758 O O . ASN A 1 92 ? -18.091 13.262 -10.434 1.00 89.75 92 ASN A O 1
ATOM 762 N N . LYS A 1 93 ? -16.212 13.856 -11.509 1.00 85.31 93 LYS A N 1
ATOM 763 C CA . LYS A 1 93 ? -16.542 15.284 -11.628 1.00 85.31 93 LYS A CA 1
ATOM 764 C C . LYS A 1 93 ? -16.051 15.835 -12.968 1.00 85.31 93 LYS A C 1
ATOM 766 O O . LYS A 1 93 ? -15.000 15.431 -13.462 1.00 85.31 93 LYS A O 1
ATOM 771 N N . LYS A 1 94 ? -16.809 16.756 -13.568 1.00 82.56 94 LYS A N 1
ATOM 772 C CA . LYS A 1 94 ? -16.314 17.617 -14.653 1.00 82.56 94 LYS A CA 1
ATOM 773 C C . LYS A 1 94 ? -15.718 18.867 -14.004 1.00 82.56 94 LYS A C 1
ATOM 775 O O . LYS A 1 94 ? -16.403 19.506 -13.211 1.00 82.56 94 LYS A O 1
ATOM 780 N N . LEU A 1 95 ? -14.442 19.142 -14.254 1.00 72.75 95 LEU A N 1
ATOM 781 C CA . LEU A 1 95 ? -13.793 20.361 -13.768 1.00 72.75 95 LEU A CA 1
ATOM 782 C C . LEU A 1 95 ? -14.075 21.506 -14.746 1.00 72.75 95 LEU A C 1
ATOM 784 O O . LEU A 1 95 ? -14.245 21.260 -15.944 1.00 72.75 95 LEU A O 1
ATOM 788 N N . ASP A 1 96 ? -14.153 22.733 -14.237 1.00 73.69 96 ASP A N 1
ATOM 789 C CA . ASP A 1 96 ? -14.421 23.907 -15.067 1.00 73.69 96 ASP A CA 1
ATOM 790 C C . ASP A 1 96 ? -13.321 24.080 -16.119 1.00 73.69 96 ASP A C 1
ATOM 792 O O . ASP A 1 96 ? -12.135 23.916 -15.840 1.00 73.69 96 ASP A O 1
ATOM 796 N N . GLY A 1 97 ? -13.726 24.344 -17.362 1.00 71.62 97 GLY A N 1
ATOM 797 C CA . GLY A 1 97 ? -12.813 24.428 -18.506 1.00 71.62 97 GLY A CA 1
ATOM 798 C C . GLY A 1 97 ? -12.341 23.081 -19.076 1.00 71.62 97 GLY A C 1
ATOM 799 O O . GLY A 1 97 ? -11.681 23.067 -20.113 1.00 71.62 97 GLY A O 1
ATOM 800 N N . GLU A 1 98 ? -12.703 21.939 -18.478 1.00 70.50 98 GLU A N 1
ATOM 801 C CA . GLU A 1 98 ? -12.313 20.620 -18.982 1.00 70.50 98 GLU A CA 1
ATOM 802 C C . GLU A 1 98 ? -13.436 19.894 -19.736 1.00 70.50 98 GLU A C 1
ATOM 804 O O . GLU A 1 98 ? -14.552 19.703 -19.249 1.00 70.50 98 GLU A O 1
ATOM 809 N N . ASN A 1 99 ? -13.113 19.376 -20.925 1.00 75.19 99 ASN A N 1
ATOM 810 C CA . ASN A 1 99 ? -14.049 18.575 -21.723 1.00 75.19 99 ASN A CA 1
ATOM 811 C C . ASN A 1 99 ? -14.206 17.131 -21.216 1.00 75.19 99 ASN A C 1
ATOM 813 O O . ASN A 1 99 ? -15.170 16.457 -21.579 1.00 75.19 99 ASN A O 1
ATOM 817 N N . LYS A 1 100 ? -13.283 16.637 -20.377 1.00 77.44 100 LYS A N 1
ATOM 818 C CA . LYS A 1 100 ? -13.255 15.243 -19.906 1.00 77.44 100 LYS A CA 1
ATOM 819 C C . LYS A 1 100 ? -13.586 15.148 -18.417 1.00 77.44 100 LYS A C 1
ATOM 821 O O . LYS A 1 100 ? -13.131 15.956 -17.615 1.00 77.44 100 LYS A O 1
ATOM 826 N N . ARG A 1 101 ? -14.352 14.117 -18.044 1.00 83.00 101 ARG A N 1
ATOM 827 C CA . ARG A 1 101 ? -14.622 13.787 -16.637 1.00 83.00 101 ARG A CA 1
ATOM 828 C C . ARG A 1 101 ? -13.334 13.309 -15.964 1.00 83.00 101 ARG A C 1
ATOM 830 O O . ARG A 1 101 ? -12.601 12.498 -16.528 1.00 83.00 101 ARG A O 1
ATOM 837 N N . LYS A 1 102 ? -13.087 13.803 -14.756 1.00 86.31 102 LYS A N 1
ATOM 838 C CA . LYS A 1 102 ? -12.050 13.319 -13.845 1.00 86.31 102 LYS A CA 1
ATOM 839 C C . LYS A 1 102 ? -12.672 12.380 -12.836 1.00 86.31 102 LYS A C 1
ATOM 841 O O . LYS A 1 102 ? -13.850 12.522 -12.501 1.00 86.31 102 LYS A O 1
ATOM 846 N N . SER A 1 103 ? -11.862 11.470 -12.324 1.00 87.94 103 SER A N 1
ATOM 847 C CA . SER A 1 103 ? -12.262 10.569 -11.254 1.00 87.94 103 SER A CA 1
ATOM 848 C C . SER A 1 103 ? -11.283 10.664 -10.098 1.00 87.94 103 SER A C 1
ATOM 850 O O . SER A 1 103 ? -10.117 11.009 -10.295 1.00 87.94 103 SER A O 1
ATOM 852 N N . LYS A 1 104 ? -11.757 10.313 -8.909 1.00 90.75 104 LYS A N 1
ATOM 853 C CA . LYS A 1 104 ? -10.912 9.979 -7.768 1.00 90.75 104 LYS A CA 1
ATOM 854 C C . LYS A 1 104 ? -11.337 8.660 -7.141 1.00 90.75 104 LYS A C 1
ATOM 856 O O . LYS A 1 104 ? -12.513 8.303 -7.235 1.00 90.75 104 LYS A O 1
ATOM 861 N N . ILE A 1 105 ? -10.383 7.972 -6.530 1.00 94.38 105 ILE A N 1
ATOM 862 C CA . ILE A 1 105 ? -10.587 6.750 -5.750 1.00 94.38 105 ILE A CA 1
ATOM 863 C C . ILE A 1 105 ? -10.934 7.155 -4.322 1.00 94.38 105 ILE A C 1
ATOM 865 O O . ILE A 1 105 ? -10.321 8.074 -3.770 1.00 94.38 105 ILE A O 1
ATOM 869 N N . VAL A 1 106 ? -11.946 6.505 -3.760 1.00 95.69 106 VAL A N 1
ATOM 870 C CA . VAL A 1 106 ? -12.393 6.719 -2.387 1.00 95.69 106 VAL A CA 1
ATOM 871 C C . VAL A 1 106 ? -12.518 5.364 -1.706 1.00 95.69 106 VAL A C 1
ATOM 873 O O . VAL A 1 106 ? -13.170 4.464 -2.243 1.00 95.69 106 VAL A O 1
ATOM 876 N N . PHE A 1 107 ? -11.889 5.242 -0.544 1.00 96.94 107 PHE A N 1
ATOM 877 C CA . PHE A 1 107 ? -12.051 4.119 0.368 1.00 96.94 107 PHE A CA 1
ATOM 878 C C . PHE A 1 107 ? -13.105 4.450 1.416 1.00 96.94 107 PHE A C 1
ATOM 880 O O . PHE A 1 107 ? -13.314 5.614 1.758 1.00 96.94 107 PHE A O 1
ATOM 887 N N . TYR A 1 108 ? -13.809 3.422 1.871 1.00 96.25 108 TYR A N 1
ATOM 888 C CA . TYR A 1 108 ? -14.904 3.513 2.823 1.00 96.25 108 TYR A CA 1
ATOM 889 C C . TYR A 1 108 ? -14.811 2.373 3.830 1.00 96.25 108 TYR A C 1
ATOM 891 O O . TYR A 1 108 ? -14.810 1.206 3.440 1.00 96.25 108 TYR A O 1
ATOM 899 N N . GLY A 1 109 ? -14.730 2.696 5.112 1.00 91.75 109 GLY A N 1
ATOM 900 C CA . GLY A 1 109 ? -14.446 1.707 6.144 1.00 91.75 109 GLY A CA 1
ATOM 901 C C . GLY A 1 109 ? -14.243 2.341 7.509 1.00 91.75 109 GLY A C 1
ATOM 902 O O . GLY A 1 109 ? -14.489 3.533 7.689 1.00 91.75 109 GLY A O 1
ATOM 903 N N . LEU A 1 110 ? -13.802 1.526 8.466 1.00 79.69 110 LEU A N 1
ATOM 904 C CA . LEU A 1 110 ? -13.361 2.018 9.769 1.00 79.69 110 LEU A CA 1
ATOM 905 C C . LEU A 1 110 ? -12.085 2.840 9.589 1.00 79.69 110 LEU A C 1
ATOM 907 O O . LEU A 1 110 ? -11.226 2.452 8.802 1.00 79.69 110 LEU A O 1
ATOM 911 N N . GLU A 1 111 ? -11.937 3.922 10.346 1.00 74.06 111 GLU A N 1
ATOM 912 C CA . GLU A 1 111 ? -10.801 4.854 10.242 1.00 74.06 111 GLU A CA 1
ATOM 913 C C . GLU A 1 111 ? -9.431 4.151 10.200 1.00 74.06 111 GLU A C 1
ATOM 915 O O . GLU A 1 111 ? -8.653 4.354 9.271 1.00 74.06 111 GLU A O 1
ATOM 920 N N . LYS A 1 112 ? -9.195 3.203 11.113 1.00 63.66 112 LYS A N 1
ATOM 921 C CA . LYS A 1 112 ? -7.966 2.387 11.153 1.00 63.66 112 LYS A CA 1
ATOM 922 C C . LYS A 1 112 ? -7.700 1.558 9.884 1.00 63.66 112 LYS A C 1
ATOM 924 O O . LYS A 1 112 ? -6.552 1.308 9.533 1.00 63.66 112 LYS A O 1
ATOM 929 N N . ASP A 1 113 ? -8.759 1.071 9.235 1.00 72.62 113 ASP A N 1
ATOM 930 C CA . ASP A 1 113 ? -8.665 0.213 8.053 1.00 72.62 113 ASP A CA 1
ATOM 931 C C . ASP A 1 113 ? -8.476 1.099 6.801 1.00 72.62 113 ASP A C 1
ATOM 933 O O . ASP A 1 113 ? -7.796 0.701 5.858 1.00 72.62 113 ASP A O 1
ATOM 937 N N . LEU A 1 114 ? -9.008 2.333 6.816 1.00 78.38 114 LEU A N 1
ATOM 938 C CA . LEU A 1 114 ? -8.813 3.345 5.770 1.00 78.38 114 LEU A CA 1
ATOM 939 C C . LEU A 1 114 ? -7.363 3.812 5.663 1.00 78.38 114 LEU A C 1
ATOM 941 O O . LEU A 1 114 ? -6.828 3.819 4.553 1.00 78.38 114 LEU A O 1
ATOM 945 N N . GLU A 1 115 ? -6.739 4.161 6.791 1.00 71.50 115 GLU A N 1
ATOM 946 C CA . GLU A 1 115 ? -5.353 4.634 6.817 1.00 71.50 115 GLU A CA 1
ATOM 947 C C . GLU A 1 115 ? -4.407 3.561 6.265 1.00 71.50 115 GLU A C 1
ATOM 949 O O . GLU A 1 115 ? -3.668 3.806 5.309 1.00 71.50 115 GLU A O 1
ATOM 954 N N . LEU A 1 116 ? -4.515 2.332 6.786 1.00 67.56 116 LEU A N 1
ATOM 955 C CA . LEU A 1 116 ? -3.713 1.203 6.322 1.00 67.56 116 LEU A CA 1
ATOM 956 C C . LEU A 1 116 ? -3.949 0.910 4.836 1.00 67.56 116 LEU A C 1
ATOM 958 O O . LEU A 1 116 ? -2.994 0.745 4.079 1.00 67.56 116 LEU A O 1
ATOM 962 N N . ALA A 1 117 ? -5.208 0.855 4.391 1.00 78.69 117 ALA A N 1
ATOM 963 C CA . ALA A 1 117 ? -5.516 0.598 2.990 1.00 78.69 117 ALA A CA 1
ATOM 964 C C . ALA A 1 117 ? -4.938 1.688 2.077 1.00 78.69 117 ALA A C 1
ATOM 966 O O . ALA A 1 117 ? -4.407 1.384 1.006 1.00 78.69 117 ALA A O 1
ATOM 967 N N . LYS A 1 118 ? -5.028 2.961 2.478 1.00 80.31 118 LYS A N 1
ATOM 968 C CA . LYS A 1 118 ? -4.479 4.083 1.715 1.00 80.31 118 LYS A CA 1
ATOM 969 C C . LYS A 1 118 ? -2.964 3.975 1.589 1.00 80.31 118 LYS A C 1
ATOM 971 O O . LYS A 1 118 ? -2.466 4.096 0.471 1.00 80.31 118 LYS A O 1
ATOM 976 N N . GLU A 1 119 ? -2.261 3.708 2.683 1.00 70.69 119 GLU A N 1
ATOM 977 C CA . GLU A 1 119 ? -0.806 3.543 2.672 1.00 70.69 119 GLU A CA 1
ATOM 978 C C . GLU A 1 119 ? -0.390 2.385 1.759 1.00 70.69 119 GLU A C 1
ATOM 980 O O . GLU A 1 119 ? 0.422 2.543 0.847 1.00 70.69 119 GLU A O 1
ATOM 985 N N . MET A 1 120 ? -1.058 1.239 1.894 1.00 74.94 120 MET A N 1
ATOM 986 C CA . MET A 1 120 ? -0.817 0.066 1.054 1.00 74.94 120 MET A CA 1
ATOM 987 C C . MET A 1 120 ? -1.089 0.327 -0.428 1.00 74.94 120 MET A C 1
ATOM 989 O O . MET A 1 120 ? -0.351 -0.155 -1.290 1.00 74.94 120 MET A O 1
ATOM 993 N N . TYR A 1 121 ? -2.117 1.116 -0.749 1.00 85.25 121 TYR A N 1
ATOM 994 C CA . TYR A 1 121 ? -2.360 1.548 -2.121 1.00 85.25 121 TYR A CA 1
ATOM 995 C C . TYR A 1 121 ? -1.210 2.405 -2.656 1.00 85.25 121 TYR A C 1
ATOM 997 O O . TYR A 1 121 ? -0.792 2.193 -3.794 1.00 85.25 121 TYR A O 1
ATOM 1005 N N . LEU A 1 122 ? -0.707 3.366 -1.873 1.00 79.38 122 LEU A N 1
ATOM 1006 C CA . LEU A 1 122 ? 0.388 4.247 -2.289 1.00 79.38 122 LEU A CA 1
ATOM 1007 C C . LEU A 1 122 ? 1.682 3.455 -2.507 1.00 79.38 122 LEU A C 1
ATOM 1009 O O . LEU A 1 122 ? 2.278 3.562 -3.579 1.00 79.38 122 LEU A O 1
ATOM 1013 N N . LEU A 1 123 ? 2.043 2.575 -1.572 1.00 74.25 123 LEU A N 1
ATOM 1014 C CA . LEU A 1 123 ? 3.207 1.694 -1.694 1.00 74.25 123 LEU A CA 1
ATOM 1015 C C . LEU A 1 123 ? 3.110 0.788 -2.927 1.00 74.25 123 LEU A C 1
ATOM 1017 O O . LEU A 1 123 ? 4.043 0.701 -3.730 1.00 74.25 123 LEU A O 1
ATOM 1021 N N . ALA A 1 124 ? 1.961 0.137 -3.128 1.00 79.62 124 ALA A N 1
ATOM 1022 C CA . ALA A 1 124 ? 1.748 -0.725 -4.285 1.00 79.62 124 ALA A CA 1
ATOM 1023 C C . ALA A 1 124 ? 1.753 0.065 -5.604 1.00 79.62 124 ALA A C 1
ATOM 1025 O O . ALA A 1 124 ? 2.270 -0.415 -6.615 1.00 79.62 124 ALA A O 1
ATOM 1026 N N . PHE A 1 125 ? 1.215 1.286 -5.599 1.00 86.56 125 PHE A N 1
ATOM 1027 C CA . PHE A 1 125 ? 1.232 2.189 -6.745 1.00 86.56 125 PHE A CA 1
ATOM 1028 C C . PHE A 1 125 ? 2.665 2.565 -7.130 1.00 86.56 125 PHE A C 1
ATOM 1030 O O . PHE A 1 125 ? 3.032 2.469 -8.304 1.00 86.56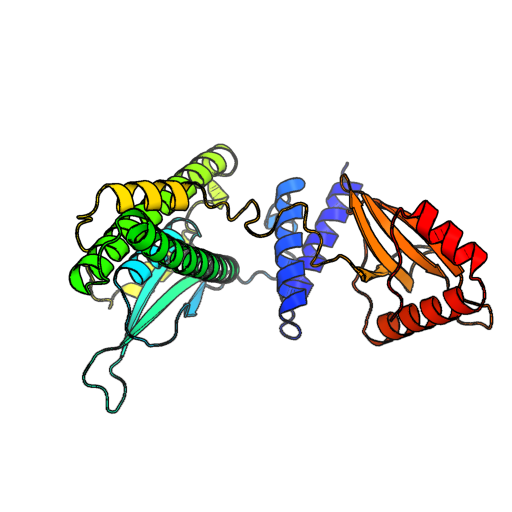 125 PHE A O 1
ATOM 1037 N N . GLU A 1 126 ? 3.482 2.969 -6.159 1.00 79.50 126 GLU A N 1
ATOM 1038 C CA . GLU A 1 126 ? 4.877 3.343 -6.382 1.00 79.50 126 GLU A CA 1
ATOM 1039 C C . GLU A 1 126 ? 5.702 2.163 -6.889 1.00 79.50 126 GLU A C 1
ATOM 1041 O O . GLU A 1 126 ? 6.387 2.293 -7.909 1.00 79.50 126 GLU A O 1
ATOM 1046 N N . ALA A 1 127 ? 5.564 0.993 -6.259 1.00 79.25 127 ALA A N 1
ATOM 1047 C CA . ALA A 1 127 ? 6.229 -0.232 -6.689 1.00 79.25 127 ALA A CA 1
ATOM 1048 C C . ALA A 1 127 ? 5.853 -0.600 -8.134 1.00 79.25 127 ALA A C 1
ATOM 1050 O O . ALA A 1 127 ? 6.729 -0.853 -8.966 1.00 79.25 127 ALA A O 1
ATOM 1051 N N . LEU A 1 128 ? 4.561 -0.567 -8.473 1.00 90.31 128 LEU A N 1
ATOM 1052 C CA . LEU A 1 128 ? 4.064 -0.856 -9.820 1.00 90.31 128 LEU A CA 1
ATOM 1053 C C . LEU A 1 128 ? 4.637 0.123 -10.851 1.00 90.31 128 LEU A C 1
ATOM 1055 O O . LEU A 1 128 ? 5.117 -0.288 -11.913 1.00 90.31 128 LEU A O 1
ATOM 1059 N N . VAL A 1 129 ? 4.623 1.424 -10.555 1.00 86.50 129 VAL A N 1
ATOM 1060 C CA . VAL A 1 129 ? 5.162 2.457 -11.453 1.00 86.50 129 VAL A CA 1
ATOM 1061 C C . VAL A 1 129 ? 6.672 2.296 -11.638 1.00 86.50 129 VAL A C 1
ATOM 1063 O O . VAL A 1 129 ? 7.150 2.340 -12.774 1.00 86.50 129 VAL A O 1
ATOM 1066 N N . TYR A 1 130 ? 7.416 2.074 -10.555 1.00 85.88 130 TYR A N 1
ATOM 1067 C CA . TYR A 1 130 ? 8.861 1.870 -10.586 1.00 85.88 130 TYR A CA 1
ATOM 1068 C C . TYR A 1 130 ? 9.236 0.637 -11.415 1.00 85.88 130 TYR A C 1
ATOM 1070 O O . TYR A 1 130 ? 9.992 0.735 -12.387 1.00 85.88 130 TYR A O 1
ATOM 1078 N N . HIS A 1 131 ? 8.656 -0.518 -11.088 1.00 88.31 131 HIS A N 1
ATOM 1079 C CA . HIS A 1 131 ? 8.997 -1.773 -11.744 1.00 88.31 131 HIS A CA 1
ATOM 1080 C C . HIS A 1 131 ? 8.530 -1.823 -13.200 1.00 88.31 131 HIS A C 1
ATOM 1082 O O . HIS A 1 131 ? 9.283 -2.287 -14.056 1.00 88.31 131 HIS A O 1
ATOM 1088 N N . SER A 1 132 ? 7.358 -1.264 -13.521 1.00 92.38 132 SER A N 1
ATOM 1089 C CA . SER A 1 132 ? 6.907 -1.167 -14.916 1.00 92.38 132 SER A CA 1
ATOM 1090 C C . SER A 1 132 ? 7.821 -0.277 -15.757 1.00 92.38 132 SER A C 1
ATOM 1092 O O . SER A 1 132 ? 8.153 -0.634 -16.886 1.00 92.38 132 SER A O 1
ATOM 1094 N N . LYS A 1 133 ? 8.289 0.856 -15.216 1.00 91.81 133 LYS A N 1
ATOM 1095 C CA . LYS A 1 133 ? 9.242 1.732 -15.909 1.00 91.81 133 LYS A CA 1
ATOM 1096 C C . LYS A 1 133 ? 10.571 1.022 -16.165 1.00 91.81 133 LYS A C 1
ATOM 1098 O O . LYS A 1 133 ? 11.086 1.105 -17.279 1.00 91.81 133 LYS A O 1
ATOM 1103 N N . ASN A 1 134 ? 11.101 0.321 -15.165 1.00 90.00 134 ASN A N 1
ATOM 1104 C CA . ASN A 1 134 ? 12.355 -0.419 -15.297 1.00 90.00 134 ASN A CA 1
ATOM 1105 C C . ASN A 1 134 ? 12.236 -1.553 -16.314 1.00 90.00 134 ASN A C 1
ATOM 1107 O O . ASN A 1 134 ? 13.117 -1.705 -17.155 1.00 90.00 134 ASN A O 1
ATOM 1111 N N . TYR A 1 135 ? 11.127 -2.294 -16.292 1.00 94.31 135 TYR A N 1
ATOM 1112 C CA . TYR A 1 135 ? 10.895 -3.369 -17.247 1.00 94.31 135 TYR A CA 1
ATOM 1113 C C . TYR A 1 135 ? 10.792 -2.857 -18.688 1.00 94.31 135 TYR A C 1
ATOM 1115 O O . TYR A 1 135 ? 11.370 -3.451 -19.589 1.00 94.31 135 TYR A O 1
ATOM 1123 N N . ILE A 1 136 ? 10.119 -1.723 -18.921 1.00 94.44 136 ILE A N 1
ATOM 1124 C CA . ILE A 1 136 ? 10.059 -1.115 -20.260 1.00 94.44 136 ILE A CA 1
ATOM 1125 C C . ILE A 1 136 ? 11.460 -0.729 -20.752 1.00 94.44 136 ILE A C 1
ATOM 1127 O O . ILE A 1 136 ? 11.760 -0.920 -21.927 1.00 94.44 136 ILE A O 1
ATOM 1131 N N . SER A 1 137 ? 12.319 -0.175 -19.889 1.00 92.25 137 SER A N 1
ATOM 1132 C CA . SER A 1 137 ? 13.707 0.126 -20.270 1.00 92.25 137 SER A CA 1
ATOM 1133 C C . SER A 1 137 ? 14.482 -1.143 -20.614 1.00 92.25 137 SER A C 1
ATOM 1135 O O . SER A 1 137 ? 15.044 -1.211 -21.703 1.00 92.25 137 SER A O 1
ATOM 1137 N N . TYR A 1 138 ? 14.409 -2.159 -19.749 1.00 93.38 138 TYR A N 1
ATOM 1138 C CA . TYR A 1 138 ? 15.024 -3.467 -19.975 1.00 93.38 138 TYR A CA 1
ATOM 1139 C C . TYR A 1 138 ? 14.566 -4.106 -21.296 1.00 93.38 138 TYR A C 1
ATOM 1141 O O . TYR A 1 138 ? 15.390 -4.567 -22.075 1.00 93.38 138 TYR A O 1
ATOM 1149 N N . TYR A 1 139 ? 13.266 -4.065 -21.599 1.00 93.88 139 TYR A N 1
ATOM 1150 C CA . TYR A 1 139 ? 12.705 -4.617 -22.833 1.00 93.88 139 TYR A CA 1
ATOM 1151 C C . TYR A 1 139 ? 13.349 -4.020 -24.092 1.00 93.88 139 TYR A C 1
ATOM 1153 O O . TYR A 1 139 ? 13.710 -4.752 -25.010 1.00 93.88 139 TYR A O 1
ATOM 1161 N N . TYR A 1 140 ? 13.521 -2.696 -24.148 1.00 94.19 140 TYR A N 1
ATOM 1162 C CA . TYR A 1 140 ? 14.136 -2.043 -25.310 1.00 94.19 140 TYR A CA 1
ATOM 1163 C C . TYR A 1 140 ? 15.653 -2.250 -25.384 1.00 94.19 140 TYR A C 1
ATOM 1165 O O . TYR A 1 140 ? 16.203 -2.305 -26.480 1.00 94.19 140 TYR A O 1
ATOM 1173 N N . GLU A 1 141 ? 16.326 -2.373 -24.239 1.00 92.62 141 GLU A N 1
ATOM 1174 C CA . GLU A 1 141 ? 17.754 -2.709 -24.186 1.00 92.62 141 GLU A CA 1
ATOM 1175 C C . GLU A 1 141 ? 18.014 -4.133 -24.693 1.00 92.62 141 GLU A C 1
ATOM 1177 O O . GLU A 1 141 ? 18.927 -4.338 -25.488 1.00 92.62 141 GLU A O 1
ATOM 1182 N N . GLU A 1 142 ? 17.181 -5.094 -24.290 1.00 92.75 142 GLU A N 1
ATOM 1183 C CA . GLU A 1 142 ? 17.306 -6.504 -24.670 1.00 92.75 142 GLU A CA 1
ATOM 1184 C C . GLU A 1 142 ? 16.934 -6.750 -26.141 1.00 92.75 142 GLU A C 1
ATOM 1186 O O . GLU A 1 142 ? 17.620 -7.479 -26.853 1.00 92.75 142 GLU A O 1
ATOM 1191 N N . THR A 1 143 ? 15.848 -6.137 -26.621 1.00 91.62 143 THR A N 1
ATOM 1192 C CA . THR A 1 143 ? 15.361 -6.353 -27.997 1.00 91.62 143 THR A CA 1
ATOM 1193 C C . THR A 1 143 ? 16.143 -5.565 -29.048 1.00 91.62 143 THR A C 1
ATOM 1195 O O . THR 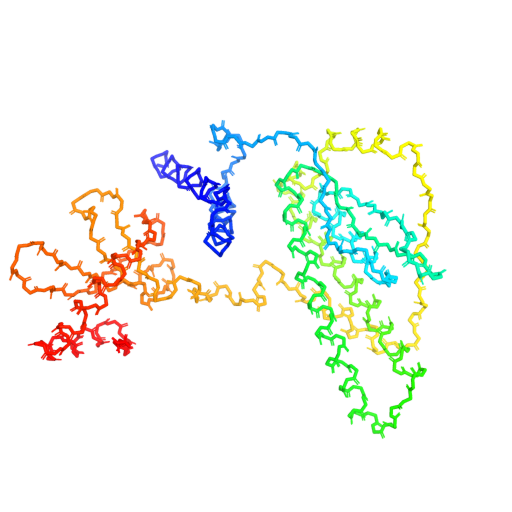A 1 143 ? 16.142 -5.936 -30.221 1.00 91.62 143 THR A O 1
ATOM 1198 N N . GLY A 1 144 ? 16.790 -4.461 -28.658 1.00 90.75 144 GLY A N 1
ATOM 1199 C CA . GLY A 1 144 ? 17.439 -3.535 -29.589 1.00 90.75 144 GLY A CA 1
ATOM 1200 C C . GLY A 1 144 ? 16.462 -2.775 -30.497 1.00 90.75 144 GLY A C 1
ATOM 1201 O O . GLY A 1 144 ? 16.893 -2.113 -31.444 1.00 90.75 144 GLY A O 1
ATOM 1202 N N . GLU A 1 145 ? 15.155 -2.860 -30.239 1.00 87.62 145 GLU A N 1
ATOM 1203 C CA . GLU A 1 145 ? 14.130 -2.193 -31.036 1.00 87.62 145 GLU A CA 1
ATOM 1204 C C . GLU A 1 145 ? 14.085 -0.682 -30.775 1.00 87.62 145 GLU A C 1
ATOM 1206 O O . GLU A 1 145 ? 14.332 -0.184 -29.672 1.00 87.62 145 GLU A O 1
ATOM 1211 N N . ALA A 1 146 ? 13.700 0.081 -31.800 1.00 90.12 146 ALA A N 1
ATOM 1212 C CA . ALA A 1 146 ? 13.401 1.493 -31.623 1.00 90.12 146 ALA A CA 1
ATOM 1213 C C . ALA A 1 146 ? 12.121 1.670 -30.787 1.00 90.12 146 ALA A C 1
ATOM 1215 O O . ALA A 1 146 ? 11.150 0.924 -30.915 1.00 90.12 146 ALA A O 1
ATOM 1216 N N . ARG A 1 147 ? 12.087 2.707 -29.941 1.00 92.19 147 ARG A N 1
ATOM 1217 C CA . ARG A 1 147 ? 10.906 2.991 -29.118 1.00 92.19 147 ARG A CA 1
ATOM 1218 C C . ARG A 1 147 ? 9.725 3.442 -29.971 1.00 92.19 147 ARG A C 1
ATOM 1220 O O . ARG A 1 147 ? 9.659 4.590 -30.405 1.00 92.19 147 ARG A O 1
ATOM 1227 N N . GLU A 1 148 ? 8.743 2.560 -30.107 1.00 93.88 148 GLU A N 1
ATOM 1228 C CA . GLU A 1 148 ? 7.459 2.854 -30.735 1.00 93.88 148 GLU A CA 1
ATOM 1229 C C . GLU A 1 148 ? 6.328 2.941 -29.713 1.00 93.88 148 GLU A C 1
ATOM 1231 O O . GLU A 1 148 ? 6.178 2.088 -28.839 1.00 93.88 148 GLU A O 1
ATOM 1236 N N . ARG A 1 149 ? 5.464 3.953 -29.861 1.00 92.94 149 ARG A N 1
ATOM 1237 C CA . ARG A 1 149 ? 4.376 4.228 -28.911 1.00 92.94 149 ARG A CA 1
ATOM 1238 C C . ARG A 1 149 ? 3.444 3.032 -28.706 1.00 92.94 149 ARG A C 1
ATOM 1240 O O . ARG A 1 149 ? 3.090 2.739 -27.571 1.00 92.94 149 ARG A O 1
ATOM 1247 N N . TYR A 1 150 ? 3.014 2.378 -29.786 1.00 92.31 150 TYR A N 1
ATOM 1248 C CA . TYR A 1 150 ? 2.073 1.256 -29.699 1.00 92.31 150 TYR A CA 1
ATOM 1249 C C . TYR A 1 150 ? 2.688 0.055 -28.969 1.00 92.31 150 TYR A C 1
ATOM 1251 O O . TYR A 1 150 ? 2.060 -0.513 -28.073 1.00 92.31 150 TYR A O 1
ATOM 1259 N N . ILE A 1 151 ? 3.940 -0.275 -29.294 1.00 92.94 151 ILE A N 1
ATOM 1260 C CA . ILE A 1 151 ? 4.691 -1.348 -28.639 1.00 92.94 151 ILE A CA 1
ATOM 1261 C C . ILE A 1 151 ? 4.929 -1.012 -27.165 1.00 92.94 151 ILE A C 1
ATOM 1263 O O . ILE A 1 151 ? 4.608 -1.825 -26.305 1.00 92.94 151 ILE A O 1
ATOM 1267 N N . THR A 1 152 ? 5.367 0.211 -26.841 1.00 95.19 152 THR A N 1
ATOM 1268 C CA . THR A 1 152 ? 5.581 0.639 -25.447 1.00 95.19 152 THR A CA 1
ATOM 1269 C C . THR A 1 152 ? 4.309 0.491 -24.608 1.00 95.19 152 THR A C 1
ATOM 1271 O O . THR A 1 152 ? 4.365 -0.009 -23.486 1.00 95.19 152 THR A O 1
ATOM 1274 N N . GLU A 1 153 ? 3.150 0.905 -25.131 1.00 94.38 153 GLU A N 1
ATOM 1275 C CA . GLU A 1 153 ? 1.872 0.761 -24.422 1.00 94.38 153 GLU A CA 1
ATOM 1276 C C . GLU A 1 153 ? 1.452 -0.712 -24.279 1.00 94.38 153 GLU A C 1
ATOM 1278 O O . GLU A 1 153 ? 0.906 -1.092 -23.242 1.00 94.38 153 GLU A O 1
ATOM 1283 N N . SER A 1 154 ? 1.748 -1.556 -25.270 1.00 95.56 154 SER A N 1
ATOM 1284 C CA . SER A 1 154 ? 1.468 -3.001 -25.238 1.00 95.56 154 SER A CA 1
ATOM 1285 C C . SER A 1 154 ? 2.334 -3.733 -24.206 1.00 95.56 154 SER A C 1
ATOM 1287 O O . SER A 1 154 ? 1.816 -4.497 -23.391 1.00 95.56 154 SER A O 1
ATOM 1289 N N . VAL A 1 155 ? 3.636 -3.433 -24.167 1.00 96.75 155 VAL A N 1
ATOM 1290 C CA . VAL A 1 155 ? 4.581 -3.941 -23.159 1.00 96.75 155 VAL A CA 1
ATOM 1291 C C . VAL A 1 155 ? 4.152 -3.493 -21.765 1.00 96.75 155 VAL A C 1
ATOM 1293 O O . VAL A 1 155 ? 4.007 -4.312 -20.859 1.00 96.75 155 VAL A O 1
ATOM 1296 N N . LYS A 1 156 ? 3.875 -2.194 -21.597 1.00 96.62 156 LYS A N 1
ATOM 1297 C CA . LYS A 1 156 ? 3.451 -1.619 -20.318 1.00 96.62 156 LYS A CA 1
ATOM 1298 C C . LYS A 1 156 ? 2.152 -2.234 -19.807 1.00 96.62 156 LYS A C 1
ATOM 1300 O O . LYS A 1 156 ? 2.073 -2.598 -18.640 1.00 96.62 156 LYS A O 1
ATOM 1305 N N . SER A 1 157 ? 1.123 -2.312 -20.649 1.00 97.25 157 SER A N 1
ATOM 1306 C CA . SER A 1 157 ? -0.183 -2.849 -20.246 1.00 97.25 157 SER A CA 1
ATOM 1307 C C . SER A 1 157 ? -0.112 -4.337 -19.910 1.00 97.25 157 SER A C 1
ATOM 1309 O O . SER A 1 157 ? -0.685 -4.738 -18.899 1.00 97.25 157 SER A O 1
ATOM 1311 N N . SER A 1 158 ? 0.650 -5.125 -20.675 1.00 98.31 158 SER A N 1
ATOM 1312 C CA . SER A 1 158 ? 0.875 -6.547 -20.384 1.00 98.31 158 SER A CA 1
ATOM 1313 C C . SER A 1 158 ? 1.612 -6.732 -19.054 1.00 98.31 158 SER A C 1
ATOM 1315 O O . SER A 1 158 ? 1.142 -7.478 -18.199 1.00 98.31 158 SER A O 1
ATOM 1317 N N . TYR A 1 159 ? 2.692 -5.971 -18.825 1.00 98.44 159 TYR A N 1
ATOM 1318 C CA . TYR A 1 159 ? 3.437 -5.992 -17.563 1.00 98.44 159 TYR A CA 1
ATOM 1319 C C . TYR A 1 159 ? 2.573 -5.620 -16.357 1.00 98.44 159 TYR A C 1
ATOM 1321 O O . TYR A 1 159 ? 2.558 -6.331 -15.358 1.00 98.44 159 TYR A O 1
ATOM 1329 N N . ILE A 1 160 ? 1.833 -4.511 -16.449 1.00 98.44 160 ILE A N 1
ATOM 1330 C CA . ILE A 1 160 ? 0.965 -4.044 -15.362 1.00 98.44 160 ILE A CA 1
ATOM 1331 C C . ILE A 1 160 ? -0.140 -5.063 -15.067 1.00 98.44 160 ILE A C 1
ATOM 1333 O O . ILE A 1 160 ? -0.437 -5.293 -13.900 1.00 98.44 160 ILE A O 1
ATOM 1337 N N . SER A 1 161 ? -0.720 -5.687 -16.096 1.00 98.06 161 SER A N 1
ATOM 1338 C CA . SER A 1 161 ? -1.746 -6.724 -15.912 1.00 98.06 161 SER A CA 1
ATOM 1339 C C . SER A 1 161 ? -1.195 -7.899 -15.111 1.00 98.06 161 SER A C 1
ATOM 1341 O O . SER A 1 161 ? -1.789 -8.283 -14.109 1.00 98.06 161 SER A O 1
ATOM 1343 N N . GLY A 1 162 ? -0.017 -8.399 -15.499 1.00 98.19 162 GLY A N 1
ATOM 1344 C CA . GLY A 1 162 ? 0.648 -9.469 -14.765 1.00 98.19 162 GLY A CA 1
ATOM 1345 C C . GLY A 1 162 ? 0.972 -9.055 -13.337 1.00 98.19 162 GLY A C 1
ATOM 1346 O O . GLY A 1 162 ? 0.666 -9.780 -12.402 1.00 98.19 162 GLY A O 1
ATOM 1347 N N . PHE A 1 163 ? 1.535 -7.862 -13.146 1.00 98.12 163 PHE A N 1
ATOM 1348 C CA . PHE A 1 163 ? 1.883 -7.348 -11.823 1.00 98.12 163 PHE A CA 1
ATOM 1349 C C . PHE A 1 163 ? 0.690 -7.300 -10.871 1.00 98.12 163 PHE A C 1
ATOM 1351 O O . PHE A 1 163 ? 0.816 -7.732 -9.730 1.00 98.12 163 PHE A O 1
ATOM 1358 N N . LEU A 1 164 ? -0.457 -6.795 -11.330 1.00 97.75 164 LEU A N 1
ATOM 1359 C CA . LEU A 1 164 ? -1.670 -6.729 -10.515 1.00 97.75 164 LEU A CA 1
ATOM 1360 C C . LEU A 1 164 ? -2.168 -8.122 -10.124 1.00 97.75 164 LEU A C 1
ATOM 1362 O O . LEU A 1 164 ? -2.516 -8.325 -8.968 1.00 97.75 164 LEU A O 1
ATOM 1366 N N . GLU A 1 165 ? -2.132 -9.083 -11.045 1.00 96.88 165 GLU A N 1
ATOM 1367 C CA . GLU A 1 165 ? -2.510 -10.469 -10.750 1.00 96.88 165 GLU A CA 1
ATOM 1368 C C . GLU A 1 165 ? -1.536 -11.142 -9.777 1.00 96.88 165 GLU A C 1
ATOM 1370 O O . GLU A 1 165 ? -1.947 -11.814 -8.837 1.00 96.88 165 GLU A O 1
ATOM 1375 N N . GLY A 1 166 ? -0.232 -10.918 -9.946 1.00 95.75 166 GLY A N 1
ATOM 1376 C CA . GLY A 1 166 ? 0.769 -11.382 -8.990 1.00 95.75 166 GLY A CA 1
ATOM 1377 C C . GLY A 1 166 ? 0.528 -10.815 -7.590 1.00 95.75 166 GLY A C 1
ATOM 1378 O O . GLY A 1 166 ? 0.622 -11.543 -6.606 1.00 95.75 166 GLY A O 1
ATOM 1379 N N . LEU A 1 167 ? 0.186 -9.528 -7.507 1.00 91.19 167 LEU A N 1
ATOM 1380 C CA . LEU A 1 167 ? -0.117 -8.849 -6.251 1.00 91.19 167 LEU A CA 1
ATOM 1381 C C . LEU A 1 167 ? -1.364 -9.422 -5.566 1.00 91.19 167 LEU A C 1
ATOM 1383 O O . LEU A 1 167 ? -1.360 -9.666 -4.362 1.00 91.19 167 LEU A O 1
ATOM 1387 N N . GLU A 1 168 ? -2.421 -9.644 -6.342 1.00 92.75 168 GLU A N 1
ATOM 1388 C CA . GLU A 1 168 ? -3.673 -10.239 -5.879 1.00 92.75 168 GLU A CA 1
ATOM 1389 C C . GLU A 1 168 ? -3.457 -11.664 -5.358 1.00 92.75 168 GLU A C 1
ATOM 1391 O O . GLU A 1 168 ? -3.870 -11.973 -4.240 1.00 92.75 168 GLU A O 1
ATOM 1396 N N . ASN A 1 169 ? -2.726 -12.497 -6.110 1.00 90.50 169 ASN A N 1
ATOM 1397 C CA . ASN A 1 169 ? -2.359 -13.853 -5.693 1.00 90.50 169 ASN A CA 1
ATOM 1398 C C . ASN A 1 169 ? -1.622 -13.842 -4.354 1.00 90.50 169 ASN A C 1
ATOM 1400 O O . ASN A 1 169 ? -1.959 -14.602 -3.446 1.00 90.50 169 ASN A O 1
ATOM 1404 N N . ARG A 1 170 ? -0.658 -12.931 -4.200 1.00 82.19 170 ARG A N 1
ATOM 1405 C CA . ARG A 1 170 ? 0.081 -12.797 -2.953 1.00 82.19 170 ARG A CA 1
ATOM 1406 C C . ARG A 1 170 ? -0.826 -12.444 -1.780 1.00 82.19 170 ARG A C 1
ATOM 1408 O O . ARG A 1 170 ? -0.719 -13.055 -0.716 1.00 82.19 170 ARG A O 1
ATOM 1415 N N . PHE A 1 171 ? -1.685 -11.440 -1.936 1.00 79.62 171 PHE A N 1
ATOM 1416 C CA . PHE A 1 171 ? -2.574 -11.060 -0.845 1.00 79.62 171 PHE A CA 1
ATOM 1417 C C . PHE A 1 171 ? -3.550 -12.184 -0.503 1.00 79.62 171 PHE A C 1
ATOM 1419 O O . PHE A 1 171 ? -3.757 -12.453 0.677 1.00 79.62 171 PHE A O 1
ATOM 1426 N N . ALA A 1 172 ? -4.060 -12.910 -1.500 1.00 80.88 172 ALA A N 1
ATOM 1427 C CA . ALA A 1 172 ? -4.897 -14.081 -1.276 1.00 80.88 172 ALA A CA 1
ATOM 1428 C C . ALA A 1 172 ? -4.165 -15.173 -0.472 1.00 80.88 172 ALA A C 1
ATOM 1430 O O . ALA A 1 172 ? -4.747 -15.746 0.450 1.00 80.88 172 ALA A O 1
ATOM 1431 N N . GLU A 1 173 ? -2.882 -15.430 -0.754 1.00 76.94 173 GLU A N 1
ATOM 1432 C CA . GLU A 1 173 ? -2.051 -16.347 0.039 1.00 76.94 173 GLU A CA 1
ATOM 1433 C C . GLU A 1 173 ? -1.897 -15.868 1.493 1.00 76.94 173 GLU A C 1
ATOM 1435 O O . GLU A 1 173 ? -2.100 -16.650 2.426 1.00 76.94 173 GLU A O 1
ATOM 1440 N N . GLN A 1 174 ? -1.596 -14.581 1.704 1.00 62.06 174 GLN A N 1
ATOM 1441 C CA . GLN A 1 174 ? -1.460 -13.988 3.042 1.00 62.06 174 GLN A CA 1
ATOM 1442 C C . GLN A 1 174 ? -2.776 -14.052 3.830 1.00 62.06 174 GLN A C 1
ATOM 1444 O O . GLN A 1 174 ? -2.793 -14.479 4.986 1.00 62.06 174 GLN A O 1
ATOM 1449 N N . VAL A 1 175 ? -3.890 -13.697 3.190 1.00 63.28 175 VAL A N 1
ATOM 1450 C CA . VAL A 1 175 ? -5.245 -13.785 3.744 1.00 63.28 175 VAL A CA 1
ATOM 1451 C C . VAL A 1 175 ? -5.592 -15.226 4.101 1.00 63.28 175 VAL A C 1
ATOM 1453 O O . VAL A 1 175 ? -6.093 -15.468 5.194 1.00 63.28 175 VAL A O 1
ATOM 1456 N N . ALA A 1 176 ? -5.288 -16.199 3.239 1.00 64.88 176 ALA A N 1
ATOM 1457 C CA . ALA A 1 176 ? -5.570 -17.608 3.502 1.00 64.88 176 ALA A CA 1
ATOM 1458 C C . ALA A 1 176 ? -4.765 -18.165 4.689 1.00 64.88 176 ALA A C 1
ATOM 1460 O O . ALA A 1 176 ? -5.260 -19.027 5.419 1.00 64.88 176 ALA A O 1
ATOM 1461 N N . ILE A 1 177 ? -3.534 -17.688 4.900 1.00 59.22 177 ILE A N 1
ATOM 1462 C CA . ILE A 1 177 ? -2.729 -18.020 6.085 1.00 59.22 177 ILE A CA 1
ATOM 1463 C C . ILE A 1 177 ? -3.368 -17.400 7.332 1.00 59.22 177 ILE A C 1
ATOM 1465 O O . ILE A 1 177 ? -3.674 -18.120 8.282 1.00 59.22 177 ILE A O 1
ATOM 1469 N N . LEU A 1 178 ? -3.649 -16.095 7.303 1.00 50.22 178 LEU A N 1
ATOM 1470 C CA . LEU A 1 178 ? -4.232 -15.371 8.435 1.00 50.22 178 LEU A CA 1
ATOM 1471 C C . LEU A 1 178 ? -5.635 -15.867 8.793 1.00 50.22 178 LEU A C 1
ATOM 1473 O O . LEU A 1 178 ? -5.977 -15.918 9.966 1.00 50.22 178 LEU A O 1
ATOM 1477 N N . GLN A 1 179 ? -6.449 -16.285 7.824 1.00 55.12 179 GLN A N 1
ATOM 1478 C CA . GLN A 1 179 ? -7.787 -16.822 8.081 1.00 55.12 179 GLN A CA 1
ATOM 1479 C C . GLN A 1 179 ? -7.761 -18.120 8.894 1.00 55.12 179 GLN A C 1
ATOM 1481 O O . GLN A 1 179 ? -8.687 -18.360 9.670 1.00 55.12 179 GLN A O 1
ATOM 1486 N N . LYS A 1 180 ? -6.717 -18.949 8.747 1.00 53.22 180 LYS A N 1
ATOM 1487 C CA . LYS A 1 180 ? -6.587 -20.205 9.504 1.00 53.22 180 LYS A CA 1
ATOM 1488 C C . LYS A 1 180 ? -6.384 -19.965 10.999 1.00 53.22 180 LYS A C 1
ATOM 1490 O O . LYS A 1 180 ? -6.844 -20.775 11.797 1.00 53.22 180 LYS A O 1
ATOM 1495 N N . GLU A 1 181 ? -5.723 -18.870 11.362 1.00 42.94 181 GLU A N 1
ATOM 1496 C CA . GLU A 1 181 ? -5.339 -18.566 12.747 1.00 42.94 181 GLU A CA 1
ATOM 1497 C C . GLU A 1 181 ? -6.182 -17.434 13.367 1.00 42.94 181 GLU A C 1
ATOM 1499 O O . GLU A 1 181 ? -6.479 -17.460 14.558 1.00 42.94 181 GLU A O 1
ATOM 1504 N N . TYR A 1 182 ? -6.641 -16.479 12.550 1.00 43.47 182 TYR A N 1
ATOM 1505 C CA . TYR A 1 182 ? -7.243 -15.206 12.960 1.00 43.47 182 TYR A CA 1
ATOM 1506 C C . TYR A 1 182 ? -8.426 -14.778 12.068 1.00 43.47 182 TYR A C 1
ATOM 1508 O O . TYR A 1 182 ? -8.584 -13.598 11.759 1.00 43.47 182 TYR A O 1
ATOM 1516 N N . SER A 1 183 ? -9.280 -15.725 11.660 1.00 45.31 183 SER A N 1
ATOM 1517 C CA . SER A 1 183 ? -10.452 -15.532 10.775 1.00 45.31 183 SER A CA 1
ATOM 1518 C C . SER A 1 183 ? -11.200 -14.193 10.939 1.00 45.31 183 SER A C 1
ATOM 1520 O O . SER A 1 183 ? -11.405 -13.478 9.960 1.00 45.31 183 SER A O 1
ATOM 1522 N N . LEU A 1 184 ? -11.538 -13.791 12.170 1.00 46.78 184 LEU A N 1
ATOM 1523 C CA . LEU A 1 184 ? -12.289 -12.555 12.440 1.00 46.78 184 LEU A CA 1
ATOM 1524 C C . LEU A 1 184 ? -11.535 -11.259 12.085 1.00 46.78 184 LEU A C 1
ATOM 1526 O O . LEU A 1 184 ? -12.177 -10.247 11.819 1.00 46.78 184 LEU A O 1
ATOM 1530 N N . LEU A 1 185 ? -10.197 -11.267 12.071 1.00 48.78 185 LEU A N 1
ATOM 1531 C CA . LEU A 1 185 ? -9.378 -10.083 11.774 1.00 48.78 185 LEU A CA 1
ATOM 1532 C C . LEU A 1 185 ? -9.289 -9.770 10.281 1.00 48.78 185 LEU A C 1
ATOM 1534 O O . LEU A 1 185 ? -8.940 -8.647 9.925 1.00 48.78 185 LEU A O 1
ATOM 1538 N N . VAL A 1 186 ? -9.586 -10.749 9.425 1.00 53.97 186 VAL A N 1
ATOM 1539 C CA . VAL A 1 186 ? -9.413 -10.647 7.969 1.00 53.97 186 VAL A CA 1
ATOM 1540 C C . VAL A 1 186 ? -10.735 -10.345 7.262 1.00 53.97 186 VAL A C 1
ATOM 1542 O O . VAL A 1 186 ? -10.752 -9.828 6.149 1.00 53.97 186 VAL A O 1
ATOM 1545 N N . LEU A 1 187 ? -11.863 -10.619 7.919 1.00 64.19 187 LEU A N 1
ATOM 1546 C CA . LEU A 1 187 ? -13.184 -10.380 7.354 1.00 64.19 187 LEU A CA 1
ATOM 1547 C C . LEU A 1 187 ? -13.554 -8.891 7.364 1.00 64.19 187 LEU A C 1
ATOM 1549 O O . LEU A 1 187 ? -13.233 -8.132 8.287 1.00 64.19 187 LEU A O 1
ATOM 1553 N N . MET A 1 188 ? -14.278 -8.484 6.320 1.00 80.50 188 MET A N 1
ATOM 1554 C CA . MET A 1 188 ? -14.937 -7.182 6.261 1.00 80.50 188 MET A CA 1
ATOM 1555 C C . MET A 1 188 ? -15.890 -7.046 7.461 1.00 80.50 188 MET A C 1
ATOM 1557 O O . MET A 1 188 ? -16.734 -7.923 7.657 1.00 80.50 188 MET A O 1
ATOM 1561 N N . PRO A 1 189 ? -15.799 -5.973 8.267 1.00 81.00 189 PRO A N 1
ATOM 1562 C CA . PRO A 1 189 ? -16.748 -5.755 9.351 1.00 81.00 189 PRO A CA 1
ATOM 1563 C C . PRO A 1 189 ? -18.178 -5.608 8.828 1.00 81.00 189 PRO A C 1
ATOM 1565 O O . PRO A 1 189 ? -18.438 -4.805 7.931 1.00 81.00 189 PRO A O 1
ATOM 1568 N N . GLU A 1 190 ? -19.126 -6.307 9.453 1.00 83.94 190 GLU A N 1
ATOM 1569 C CA . GLU A 1 190 ? -20.546 -6.263 9.072 1.00 83.94 190 GLU A CA 1
ATOM 1570 C C . GLU A 1 190 ? -21.121 -4.835 9.128 1.00 83.94 190 GLU A C 1
ATOM 1572 O O . GLU A 1 190 ? -21.944 -4.447 8.300 1.00 83.94 190 GLU A O 1
ATOM 1577 N N . VAL A 1 191 ? -20.643 -4.021 10.076 1.00 85.50 191 VAL A N 1
ATOM 1578 C CA . VAL A 1 191 ? -21.029 -2.609 10.208 1.00 85.50 191 VAL A CA 1
ATOM 1579 C C . VAL A 1 191 ? -20.626 -1.784 8.980 1.00 85.50 191 VAL A C 1
ATOM 1581 O O . VAL A 1 191 ? -21.421 -0.978 8.500 1.00 85.50 191 VAL A O 1
ATOM 1584 N N . VAL A 1 192 ? -19.444 -2.045 8.404 1.00 89.25 192 VAL A N 1
ATOM 1585 C CA . VAL A 1 192 ? -18.972 -1.399 7.168 1.00 89.25 192 VAL A CA 1
ATOM 1586 C C . VAL A 1 192 ? -19.796 -1.869 5.978 1.00 89.25 192 VAL A C 1
ATOM 1588 O O . VAL A 1 192 ? -20.180 -1.053 5.143 1.00 89.25 192 VAL A O 1
ATOM 1591 N N . GLU A 1 193 ? -20.102 -3.164 5.908 1.00 92.12 193 GLU A N 1
ATOM 1592 C CA . GLU A 1 193 ? -20.895 -3.741 4.824 1.00 92.12 193 GLU A CA 1
ATOM 1593 C C . GLU A 1 193 ? -22.298 -3.130 4.758 1.00 92.12 193 GLU A C 1
ATOM 1595 O O . GLU A 1 193 ? -22.659 -2.534 3.742 1.00 92.12 193 GLU A O 1
ATOM 1600 N N . LYS A 1 194 ? -23.033 -3.157 5.875 1.00 92.75 194 LYS A N 1
ATOM 1601 C CA . LYS A 1 194 ? -24.375 -2.565 5.982 1.00 92.75 194 LYS A CA 1
ATOM 1602 C C . LYS A 1 194 ? -24.373 -1.069 5.684 1.00 92.75 194 LYS A C 1
ATOM 1604 O O . LYS A 1 194 ? -25.211 -0.580 4.929 1.00 92.75 194 LYS A O 1
ATOM 1609 N N . SER A 1 195 ? -23.415 -0.332 6.246 1.00 94.06 195 SER A N 1
ATOM 1610 C CA . SER A 1 195 ? -23.330 1.111 6.017 1.00 94.06 195 SER A CA 1
ATOM 1611 C C . SER A 1 195 ? -23.004 1.436 4.554 1.00 94.06 195 SER A C 1
ATOM 1613 O O . SER A 1 195 ? -23.593 2.345 3.964 1.00 94.06 195 SER A O 1
ATOM 1615 N N . TYR A 1 196 ? -22.137 0.645 3.914 1.00 95.50 196 TYR A N 1
ATOM 1616 C CA . TYR A 1 196 ? -21.804 0.823 2.504 1.00 95.50 196 TYR A CA 1
ATOM 1617 C C . TYR A 1 196 ? -22.975 0.489 1.572 1.00 95.50 196 TYR A C 1
ATOM 1619 O O . TYR A 1 196 ? -23.186 1.196 0.583 1.00 95.50 196 TYR A O 1
ATOM 1627 N N . GLU A 1 197 ? -23.765 -0.544 1.875 1.00 94.94 197 GLU A N 1
ATOM 1628 C CA . GLU A 1 197 ? -24.996 -0.850 1.136 1.00 94.94 197 GLU A CA 1
ATOM 1629 C C . GLU A 1 197 ? -25.941 0.352 1.120 1.00 94.94 197 GLU A C 1
ATOM 1631 O O . GLU A 1 197 ? -26.430 0.741 0.061 1.00 94.94 197 GLU A O 1
ATOM 1636 N N . GLU A 1 198 ? -26.147 1.009 2.264 1.00 94.81 198 GLU A N 1
ATOM 1637 C CA . GLU A 1 198 ? -26.951 2.231 2.331 1.00 94.81 198 GLU A CA 1
ATOM 1638 C C . GLU A 1 198 ? -26.311 3.388 1.562 1.00 94.81 198 GLU A C 1
ATOM 1640 O O . GLU A 1 198 ? -26.976 4.051 0.758 1.00 94.81 198 GLU A O 1
ATOM 1645 N N . ARG A 1 199 ? -25.005 3.592 1.756 1.00 94.12 199 ARG A N 1
ATOM 1646 C CA . ARG A 1 199 ? -24.215 4.653 1.121 1.00 94.12 199 ARG A CA 1
ATOM 1647 C C . ARG A 1 199 ? -24.198 4.563 -0.407 1.00 94.12 199 ARG A C 1
ATOM 1649 O O . ARG A 1 199 ? -24.059 5.602 -1.066 1.00 94.12 199 ARG A O 1
ATOM 1656 N N . SER A 1 200 ? -24.320 3.354 -0.958 1.00 94.81 200 SER A N 1
ATOM 1657 C CA . SER A 1 200 ? -24.183 3.043 -2.385 1.00 94.81 200 SER A CA 1
ATOM 1658 C C . SER A 1 200 ? -25.509 2.899 -3.147 1.00 94.81 200 SER A C 1
ATOM 1660 O O . SER A 1 200 ? -25.473 2.770 -4.370 1.00 94.81 200 SER A O 1
ATOM 1662 N N . LYS A 1 201 ? -26.681 3.039 -2.499 1.00 93.19 201 LYS A N 1
ATOM 1663 C CA . LYS A 1 201 ? -28.021 2.917 -3.137 1.00 93.19 201 LYS A CA 1
ATOM 1664 C C . LYS A 1 201 ? -28.240 3.785 -4.389 1.00 93.19 201 LYS A C 1
ATOM 1666 O O . LYS A 1 201 ? -29.102 3.474 -5.203 1.00 93.19 201 LYS A O 1
ATOM 1671 N N . GLY A 1 202 ? -27.487 4.875 -4.551 1.00 90.25 202 GLY A N 1
ATOM 1672 C CA . GLY A 1 202 ? -27.553 5.770 -5.717 1.00 90.25 202 GLY A CA 1
ATOM 1673 C C . GLY A 1 202 ? -26.364 5.669 -6.677 1.00 90.25 202 GLY A C 1
ATOM 1674 O O . GLY A 1 202 ? -26.195 6.544 -7.527 1.00 90.25 202 GLY A O 1
ATOM 1675 N N . PHE A 1 203 ? -25.482 4.683 -6.508 1.00 94.19 203 PHE A N 1
ATOM 1676 C CA . PHE A 1 203 ? -24.268 4.575 -7.314 1.00 94.19 203 PHE A CA 1
ATOM 1677 C C . PHE A 1 203 ? -24.571 3.931 -8.666 1.00 94.19 203 PHE A C 1
ATOM 1679 O O . PHE A 1 203 ? -25.385 3.021 -8.785 1.00 94.19 203 PHE A O 1
ATOM 1686 N N . GLY A 1 204 ? -23.891 4.414 -9.706 1.00 89.88 204 GLY A N 1
ATOM 1687 C CA . GLY A 1 204 ? -23.879 3.742 -11.002 1.00 89.88 204 GLY A CA 1
ATOM 1688 C C . GLY A 1 204 ? -22.869 2.596 -11.021 1.00 89.88 204 GLY A C 1
ATOM 1689 O O . GLY A 1 204 ? -21.873 2.625 -10.300 1.00 89.88 204 GLY A O 1
ATOM 1690 N N . SER A 1 205 ? -23.086 1.622 -11.900 1.00 84.19 205 SER A N 1
ATOM 1691 C CA . SER A 1 205 ? -22.110 0.567 -12.175 1.00 84.19 205 SER A CA 1
ATOM 1692 C C . SER A 1 205 ? -20.988 1.070 -13.084 1.00 84.19 205 SER A C 1
ATOM 1694 O O . SER A 1 205 ? -21.228 1.842 -14.018 1.00 84.19 205 SER A O 1
ATOM 1696 N N . TYR A 1 206 ? -19.771 0.576 -12.874 1.00 82.25 206 TYR A N 1
ATOM 1697 C CA . TYR A 1 206 ? -18.647 0.805 -13.775 1.00 82.25 206 TYR A CA 1
ATOM 1698 C C . TYR A 1 206 ? -17.900 -0.506 -14.008 1.00 82.25 206 TYR A C 1
ATOM 1700 O O . TYR A 1 206 ? -17.485 -1.152 -13.053 1.00 82.25 206 TYR A O 1
ATOM 1708 N N . SER A 1 207 ? -17.715 -0.878 -15.274 1.00 82.69 207 SER A N 1
ATOM 1709 C CA . SER A 1 207 ? -16.843 -1.987 -15.659 1.00 82.69 207 SER A CA 1
ATOM 1710 C C . SER A 1 207 ? -15.466 -1.432 -16.014 1.00 82.69 207 SER A C 1
ATOM 1712 O O . SER A 1 207 ? -15.349 -0.497 -16.814 1.00 82.69 207 SER A O 1
ATOM 1714 N N . ILE A 1 208 ? -14.425 -1.979 -15.387 1.00 84.12 208 ILE A N 1
ATOM 1715 C CA . ILE A 1 208 ? -13.040 -1.653 -15.717 1.00 84.12 208 ILE A CA 1
ATOM 1716 C C . ILE A 1 208 ? -12.727 -2.327 -17.054 1.00 84.12 208 ILE A C 1
ATOM 1718 O O . ILE A 1 208 ? -12.697 -3.548 -17.154 1.00 84.12 208 ILE A O 1
ATOM 1722 N N . ASN A 1 209 ? -12.516 -1.522 -18.096 1.00 86.75 209 ASN A N 1
ATOM 1723 C CA . ASN A 1 209 ? -12.058 -2.030 -19.384 1.00 86.75 209 ASN A CA 1
ATOM 1724 C C . ASN A 1 209 ? -10.541 -2.248 -19.326 1.00 86.75 209 ASN A C 1
ATOM 1726 O O . ASN A 1 209 ? -9.766 -1.310 -19.548 1.00 86.75 209 ASN A O 1
ATOM 1730 N N . THR A 1 210 ? -10.149 -3.466 -18.966 1.00 88.56 210 THR A N 1
ATOM 1731 C CA . THR A 1 210 ? -8.755 -3.905 -18.910 1.00 88.56 210 THR A CA 1
ATOM 1732 C C . THR A 1 210 ? -8.303 -4.349 -20.305 1.00 88.56 210 THR A C 1
ATOM 1734 O O . THR A 1 210 ? -8.929 -5.235 -20.890 1.00 88.56 210 THR A O 1
ATOM 1737 N N . PRO A 1 211 ? -7.244 -3.743 -20.876 1.00 89.50 211 PRO A N 1
ATOM 1738 C CA . PRO A 1 211 ? -6.662 -4.210 -22.128 1.00 89.50 211 PRO A CA 1
ATOM 1739 C C . PRO A 1 211 ? -6.172 -5.655 -21.983 1.00 89.50 211 PRO A C 1
ATOM 1741 O O . PRO A 1 211 ? -5.586 -5.977 -20.949 1.00 89.50 211 PRO A O 1
ATOM 1744 N N . PRO A 1 212 ? -6.359 -6.517 -22.995 1.00 90.25 212 PRO A N 1
ATOM 1745 C CA . PRO A 1 212 ? -5.785 -7.853 -22.949 1.00 90.25 212 PRO A CA 1
ATOM 1746 C C . PRO A 1 212 ? -4.249 -7.757 -22.915 1.00 90.25 212 PRO A C 1
ATOM 1748 O O . PRO A 1 212 ? -3.686 -6.924 -23.635 1.00 90.25 212 PRO A O 1
ATOM 1751 N N . PRO A 1 213 ? -3.558 -8.585 -22.113 1.00 91.88 213 PRO A N 1
ATOM 1752 C CA . PRO A 1 213 ? -2.112 -8.713 -22.218 1.00 91.88 213 PRO A CA 1
ATOM 1753 C C . PRO A 1 213 ? -1.779 -9.328 -23.583 1.00 91.88 213 PRO A C 1
ATOM 1755 O O . PRO A 1 213 ? -2.354 -10.340 -23.973 1.00 91.88 213 PRO A O 1
ATOM 1758 N N . VAL A 1 214 ? -0.885 -8.682 -24.328 1.00 95.44 214 VAL A N 1
ATOM 1759 C CA . VAL A 1 214 ? -0.485 -9.105 -25.686 1.00 95.44 214 VAL A CA 1
ATOM 1760 C C . VAL A 1 214 ? 1.002 -9.441 -25.791 1.00 95.44 214 VAL A C 1
ATOM 1762 O O . VAL A 1 214 ? 1.425 -9.994 -26.799 1.00 95.44 214 VAL A O 1
ATOM 1765 N N . ILE A 1 215 ? 1.794 -9.098 -24.769 1.00 95.75 215 ILE A N 1
ATOM 1766 C CA . ILE A 1 215 ? 3.207 -9.465 -24.642 1.00 95.75 215 ILE A CA 1
ATOM 1767 C C . ILE A 1 215 ? 3.332 -10.431 -23.459 1.00 95.75 215 ILE A C 1
ATOM 1769 O O . ILE A 1 215 ? 3.381 -10.004 -22.300 1.00 95.75 215 ILE A O 1
ATOM 1773 N N . ASP A 1 216 ? 3.354 -11.730 -23.751 1.00 96.62 216 ASP A N 1
ATOM 1774 C CA . ASP A 1 216 ? 3.322 -12.805 -22.750 1.00 96.62 216 ASP A CA 1
ATOM 1775 C C . ASP A 1 216 ? 4.494 -12.730 -21.765 1.00 96.62 216 ASP A C 1
ATOM 1777 O O . ASP A 1 216 ? 4.314 -12.920 -20.562 1.00 96.62 216 ASP A O 1
ATOM 1781 N N . GLU A 1 217 ? 5.701 -12.431 -22.248 1.00 96.06 217 GLU A N 1
ATOM 1782 C CA . GLU A 1 217 ? 6.902 -12.305 -21.417 1.00 96.06 217 GLU A CA 1
ATOM 1783 C C . GLU A 1 217 ? 6.771 -11.151 -20.420 1.00 96.06 217 GLU A C 1
ATOM 1785 O O . GLU A 1 217 ? 7.132 -11.292 -19.251 1.00 96.06 217 GLU A O 1
ATOM 1790 N N . ALA A 1 218 ? 6.200 -10.028 -20.865 1.00 97.31 218 ALA A N 1
ATOM 1791 C CA . ALA A 1 218 ? 5.969 -8.863 -20.021 1.00 97.31 218 ALA A CA 1
ATOM 1792 C C . ALA A 1 218 ? 4.960 -9.176 -18.924 1.00 97.31 218 ALA A C 1
ATOM 1794 O O . ALA A 1 218 ? 5.193 -8.853 -17.761 1.00 97.31 218 ALA A O 1
ATOM 1795 N N . TYR A 1 219 ? 3.871 -9.850 -19.284 1.00 98.25 219 TYR A N 1
ATOM 1796 C CA . TYR A 1 219 ? 2.871 -10.301 -18.328 1.00 98.25 219 TYR A CA 1
ATOM 1797 C C . TYR A 1 219 ? 3.464 -11.282 -17.302 1.00 98.25 219 TYR A C 1
ATOM 1799 O O . TYR A 1 219 ? 3.308 -11.073 -16.100 1.00 98.25 219 TYR A O 1
ATOM 1807 N N . LYS A 1 220 ? 4.226 -12.296 -17.735 1.00 98.06 220 LYS A N 1
ATOM 1808 C CA . LYS A 1 220 ? 4.863 -13.267 -16.825 1.00 98.06 220 LYS A CA 1
ATOM 1809 C C . LYS A 1 220 ? 5.854 -12.611 -15.863 1.00 98.06 220 LYS A C 1
ATOM 1811 O O . LYS A 1 220 ? 5.840 -12.928 -14.673 1.00 98.06 220 LYS A O 1
ATOM 1816 N N . GLU A 1 221 ? 6.695 -11.694 -16.345 1.00 97.75 221 GLU A N 1
ATOM 1817 C CA . GLU A 1 221 ? 7.644 -10.983 -15.478 1.00 97.75 221 GLU A CA 1
ATOM 1818 C C . GLU A 1 221 ? 6.921 -10.026 -14.524 1.00 97.75 221 GLU A C 1
ATOM 1820 O O . GLU A 1 221 ? 7.272 -9.954 -13.346 1.00 97.75 221 GLU A O 1
ATOM 1825 N N . GLY A 1 222 ? 5.869 -9.350 -14.998 1.00 97.56 222 GLY A N 1
ATOM 1826 C CA . GLY A 1 222 ? 4.972 -8.562 -14.159 1.00 97.56 222 GLY A CA 1
ATOM 1827 C C . GLY A 1 222 ? 4.406 -9.401 -13.019 1.00 97.56 222 GLY A C 1
ATOM 1828 O O . GLY A 1 222 ? 4.590 -9.049 -11.859 1.00 97.56 222 GLY A O 1
ATOM 1829 N N . MET A 1 223 ? 3.807 -10.550 -13.332 1.00 97.75 223 MET A N 1
ATOM 1830 C CA . MET A 1 223 ? 3.214 -11.468 -12.354 1.00 97.75 223 MET A CA 1
ATOM 1831 C C . MET A 1 223 ? 4.226 -11.979 -11.338 1.00 97.75 223 MET A C 1
ATOM 1833 O O . MET A 1 223 ? 3.968 -11.945 -10.135 1.00 97.75 223 MET A O 1
ATOM 1837 N N . LYS A 1 224 ? 5.415 -12.377 -11.794 1.00 95.81 224 LYS A N 1
ATOM 1838 C CA . LYS A 1 224 ? 6.508 -12.776 -10.905 1.00 95.81 224 LYS A CA 1
ATOM 1839 C C . LYS A 1 224 ? 6.900 -11.646 -9.950 1.00 95.81 224 LYS A C 1
ATOM 1841 O O . LYS A 1 224 ? 7.107 -11.900 -8.765 1.00 95.81 224 LYS A O 1
ATOM 1846 N N . LYS A 1 225 ? 7.012 -10.411 -10.451 1.00 92.62 225 LYS A N 1
ATOM 1847 C CA . LYS A 1 225 ? 7.349 -9.243 -9.628 1.00 92.62 225 LYS A CA 1
ATOM 1848 C C . LYS A 1 225 ? 6.237 -8.902 -8.646 1.00 92.62 225 LYS A C 1
ATOM 1850 O O . LYS A 1 225 ? 6.543 -8.773 -7.471 1.00 92.62 225 LYS A O 1
ATOM 1855 N N . GLY A 1 226 ? 4.985 -8.844 -9.094 1.00 90.50 226 GLY A N 1
ATOM 1856 C CA . GLY A 1 226 ? 3.820 -8.605 -8.240 1.00 90.50 226 GLY A CA 1
ATOM 1857 C C . GLY A 1 226 ? 3.717 -9.615 -7.098 1.00 90.50 226 GLY A C 1
ATOM 1858 O O . GLY A 1 226 ? 3.581 -9.223 -5.945 1.00 90.50 226 GLY A O 1
ATOM 1859 N N . ASN A 1 227 ? 3.889 -10.906 -7.397 1.00 88.56 227 ASN A N 1
ATOM 1860 C CA . ASN A 1 227 ? 3.820 -11.965 -6.386 1.00 88.56 227 ASN A CA 1
ATOM 1861 C C . ASN A 1 227 ? 4.999 -11.922 -5.394 1.00 88.56 227 ASN A C 1
ATOM 1863 O O . ASN A 1 227 ? 4.880 -12.247 -4.211 1.00 88.56 227 ASN A O 1
ATOM 1867 N N . GLY A 1 228 ? 6.164 -11.496 -5.884 1.00 80.06 228 GLY A N 1
ATOM 1868 C CA . GLY A 1 228 ? 7.377 -11.351 -5.088 1.00 80.06 228 GLY A CA 1
ATOM 1869 C C . GLY A 1 228 ? 7.431 -10.091 -4.223 1.00 80.06 228 GLY A C 1
ATOM 1870 O O . GLY A 1 228 ? 8.347 -9.989 -3.410 1.00 80.06 228 GLY A O 1
ATOM 1871 N N . ILE A 1 229 ? 6.505 -9.138 -4.385 1.00 72.75 229 ILE A N 1
ATOM 1872 C CA . ILE A 1 229 ? 6.495 -7.919 -3.569 1.00 72.75 229 ILE A CA 1
ATOM 1873 C C . ILE A 1 229 ? 6.091 -8.266 -2.165 1.00 72.75 229 ILE A C 1
ATOM 1875 O O . ILE A 1 229 ? 4.974 -8.695 -1.947 1.00 72.75 229 ILE A O 1
ATOM 1879 N N . ASP A 1 230 ? 6.955 -8.011 -1.201 1.00 60.31 230 ASP A N 1
ATOM 1880 C CA . ASP A 1 230 ? 6.611 -8.186 0.190 1.00 60.31 230 ASP A CA 1
ATOM 1881 C C . ASP A 1 230 ? 6.425 -6.824 0.859 1.00 60.31 230 ASP A C 1
ATOM 1883 O O . ASP A 1 230 ? 7.368 -6.071 1.056 1.00 60.31 230 ASP A O 1
ATOM 1887 N N . PHE A 1 231 ? 5.184 -6.483 1.197 1.00 54.34 231 PHE A N 1
ATOM 1888 C CA . PHE A 1 231 ? 4.906 -5.276 1.979 1.00 54.34 231 PHE A CA 1
ATOM 1889 C C . PHE A 1 231 ? 5.072 -5.509 3.490 1.00 54.34 231 PHE A C 1
ATOM 1891 O O . PHE A 1 231 ? 5.118 -4.553 4.253 1.00 54.34 231 PHE A O 1
ATOM 1898 N N . THR A 1 232 ? 5.176 -6.775 3.923 1.00 41.66 232 THR A N 1
ATOM 1899 C CA . THR A 1 232 ? 5.425 -7.180 5.323 1.00 41.66 232 THR A CA 1
ATOM 1900 C C . THR A 1 232 ? 6.911 -7.400 5.600 1.00 41.66 232 THR A C 1
ATOM 1902 O O . THR A 1 232 ? 7.408 -7.078 6.675 1.00 41.66 232 THR A O 1
ATOM 1905 N N . LYS A 1 233 ? 7.640 -7.874 4.587 1.00 37.75 233 LYS A N 1
ATOM 1906 C CA . LYS A 1 233 ? 9.077 -7.705 4.427 1.00 37.75 233 LYS A CA 1
ATOM 1907 C C . LYS A 1 233 ? 9.317 -6.615 3.399 1.00 37.75 233 LYS A C 1
ATOM 1909 O O . LYS A 1 233 ? 9.663 -6.893 2.261 1.00 37.75 233 LYS A O 1
ATOM 1914 N N . SER A 1 234 ? 9.297 -5.377 3.858 1.00 33.56 234 SER A N 1
ATOM 1915 C CA . SER A 1 234 ? 10.568 -4.696 3.706 1.00 33.56 234 SER A CA 1
ATOM 1916 C C . SER A 1 234 ? 11.084 -4.613 2.245 1.00 33.56 234 SER A C 1
ATOM 1918 O O . SER A 1 234 ? 12.203 -5.023 1.943 1.00 33.56 234 SER A O 1
ATOM 1920 N N . THR A 1 235 ? 10.351 -3.980 1.326 1.00 32.97 235 THR A N 1
ATOM 1921 C CA . THR A 1 235 ? 11.084 -3.143 0.351 1.00 32.97 235 THR A CA 1
ATOM 1922 C C . THR A 1 235 ? 11.857 -2.008 1.049 1.00 32.97 235 THR A C 1
ATOM 1924 O O . THR A 1 235 ? 12.639 -1.317 0.410 1.00 32.97 235 THR A O 1
ATOM 1927 N N . ILE A 1 236 ? 11.714 -1.894 2.373 1.00 39.19 236 ILE A N 1
ATOM 1928 C CA . ILE A 1 236 ? 12.659 -1.316 3.329 1.00 39.19 236 ILE A CA 1
ATOM 1929 C C . ILE A 1 236 ? 13.048 -2.420 4.315 1.00 39.19 236 ILE A C 1
ATOM 1931 O O . ILE A 1 236 ? 12.317 -2.606 5.279 1.00 39.19 236 ILE A O 1
ATOM 1935 N N . ASP A 1 237 ? 14.084 -3.202 3.992 1.00 33.03 237 ASP A N 1
ATOM 1936 C CA . ASP A 1 237 ? 14.838 -4.137 4.852 1.00 33.03 237 ASP A CA 1
ATOM 1937 C C . ASP A 1 237 ? 14.382 -4.168 6.340 1.00 33.03 237 ASP A C 1
ATOM 1939 O O . ASP A 1 237 ? 14.467 -3.181 7.046 1.00 33.03 237 ASP A O 1
ATOM 1943 N N . THR A 1 238 ? 13.841 -5.281 6.856 1.00 35.12 238 THR A N 1
ATOM 1944 C CA . THR A 1 238 ? 13.333 -5.367 8.252 1.00 35.12 238 THR A CA 1
ATOM 1945 C C . THR A 1 238 ? 14.442 -5.544 9.294 1.00 35.12 238 THR A C 1
ATOM 1947 O O . THR A 1 238 ? 14.160 -5.718 10.479 1.00 35.12 238 THR A O 1
ATOM 1950 N N . THR A 1 239 ? 15.696 -5.477 8.856 1.00 39.81 239 THR A N 1
ATOM 1951 C CA . THR A 1 239 ? 16.868 -5.162 9.682 1.00 39.81 239 THR A CA 1
ATOM 1952 C C . THR A 1 239 ? 17.246 -3.679 9.605 1.00 39.81 239 THR A C 1
ATOM 1954 O O . THR A 1 239 ? 18.146 -3.232 10.317 1.00 39.81 239 THR A O 1
ATOM 1957 N N . ASP A 1 240 ? 16.535 -2.894 8.793 1.00 48.12 240 ASP A N 1
ATOM 1958 C CA . ASP A 1 240 ? 16.720 -1.461 8.659 1.00 48.12 240 ASP A CA 1
ATOM 1959 C C . ASP A 1 240 ? 15.992 -0.720 9.771 1.00 48.12 240 ASP A C 1
ATOM 1961 O O . ASP A 1 240 ? 14.918 -0.136 9.638 1.00 48.12 240 ASP A O 1
ATOM 1965 N N . TYR A 1 241 ? 16.657 -0.718 10.913 1.00 51.59 241 TYR A N 1
ATOM 1966 C CA . TYR A 1 241 ? 16.393 0.221 11.979 1.00 51.59 241 TYR A CA 1
ATOM 1967 C C . TYR A 1 241 ? 16.777 1.664 11.593 1.00 51.59 241 TYR A C 1
ATOM 1969 O O . TYR A 1 241 ? 16.881 2.480 12.500 1.00 51.59 241 TYR A O 1
ATOM 1977 N N . SER A 1 242 ? 16.995 2.026 10.314 1.00 51.94 242 SER A N 1
ATOM 1978 C CA . SER A 1 242 ? 17.383 3.385 9.883 1.00 51.94 242 SER A CA 1
ATOM 1979 C C . SER A 1 242 ? 16.515 4.486 10.481 1.00 51.94 242 SER A C 1
ATOM 1981 O O . SER A 1 242 ? 17.041 5.534 10.852 1.00 51.94 242 SER A O 1
ATOM 1983 N N . SER A 1 243 ? 15.208 4.250 10.617 1.00 55.16 243 SER A N 1
ATOM 1984 C CA . SER A 1 243 ? 14.260 5.229 11.162 1.00 55.16 243 SER A CA 1
ATOM 1985 C C . SER A 1 243 ? 14.528 5.571 12.632 1.00 55.16 243 SER A C 1
ATOM 1987 O O . SER A 1 243 ? 14.290 6.704 13.057 1.00 55.16 243 SER A O 1
ATOM 1989 N N . VAL A 1 244 ? 15.069 4.617 13.398 1.00 62.50 244 VAL A N 1
ATOM 1990 C CA . VAL A 1 244 ? 15.446 4.786 14.811 1.00 62.50 244 VAL A CA 1
ATOM 1991 C C . VAL A 1 244 ? 16.959 4.904 15.015 1.00 62.50 244 VAL A C 1
ATOM 1993 O O . VAL A 1 244 ? 17.407 5.375 16.058 1.00 62.50 244 VAL A O 1
ATOM 1996 N N . TYR A 1 245 ? 17.762 4.522 14.025 1.00 72.19 245 TYR A N 1
ATOM 1997 C CA . TYR A 1 245 ? 19.213 4.629 14.028 1.00 72.19 245 TYR A CA 1
ATOM 1998 C C . TYR A 1 245 ? 19.625 6.092 14.169 1.00 72.19 245 TYR A C 1
ATOM 2000 O O . TYR A 1 245 ? 19.066 6.987 13.534 1.00 72.19 245 TYR A O 1
ATOM 2008 N N . ASN A 1 246 ? 20.604 6.347 15.035 1.00 76.44 246 ASN A N 1
ATOM 2009 C CA . ASN A 1 246 ? 21.050 7.683 15.424 1.00 76.44 246 ASN A CA 1
ATOM 2010 C C . ASN A 1 246 ? 19.983 8.587 16.064 1.00 76.44 246 ASN A C 1
ATOM 2012 O O . ASN A 1 246 ? 20.303 9.736 16.377 1.00 76.44 246 ASN A O 1
ATOM 2016 N N . LYS A 1 247 ? 18.756 8.109 16.310 1.00 83.19 247 LYS A N 1
ATOM 2017 C CA . LYS A 1 247 ? 17.788 8.856 17.116 1.00 83.19 247 LYS A CA 1
ATOM 2018 C C . LYS A 1 247 ? 18.201 8.810 18.581 1.00 83.19 247 LYS A C 1
ATOM 2020 O O . LYS A 1 247 ? 18.798 7.840 19.057 1.00 83.19 247 LYS A O 1
ATOM 2025 N N . ILE A 1 248 ? 17.873 9.885 19.284 1.00 89.12 248 ILE A N 1
ATOM 2026 C CA . ILE A 1 248 ? 18.127 10.028 20.712 1.00 89.12 248 ILE A CA 1
ATOM 2027 C C . ILE A 1 248 ? 16.813 9.775 21.434 1.00 89.12 248 ILE A C 1
ATOM 2029 O O . ILE A 1 248 ? 15.760 10.266 21.031 1.00 89.12 248 ILE A O 1
ATOM 2033 N N . ILE A 1 249 ? 16.889 8.978 22.485 1.00 87.69 249 ILE A N 1
ATOM 2034 C CA . ILE A 1 249 ? 15.776 8.578 23.325 1.00 87.69 249 ILE A CA 1
ATOM 2035 C C . ILE A 1 249 ? 15.987 9.100 24.742 1.00 87.69 249 ILE A C 1
ATOM 2037 O O . ILE A 1 249 ? 17.120 9.311 25.176 1.00 87.69 249 ILE A O 1
ATOM 2041 N N . THR A 1 250 ? 14.896 9.270 25.476 1.00 86.50 250 THR A N 1
ATOM 2042 C CA . THR A 1 250 ? 14.902 9.479 26.918 1.00 86.50 250 THR A CA 1
ATOM 2043 C C . THR A 1 250 ? 14.225 8.316 27.626 1.00 86.50 250 THR A C 1
ATOM 2045 O O . THR A 1 250 ? 13.218 7.759 27.173 1.00 86.50 250 THR A O 1
ATOM 2048 N N . TYR A 1 251 ? 14.790 7.917 28.759 1.00 82.06 251 TYR A N 1
ATOM 2049 C CA . TYR A 1 251 ? 14.207 6.871 29.584 1.00 82.06 251 TYR A CA 1
ATOM 2050 C C . TYR A 1 251 ? 13.026 7.428 30.379 1.00 82.06 251 TYR A C 1
ATOM 2052 O O . TYR A 1 251 ? 13.133 8.446 31.067 1.00 82.06 251 TYR A O 1
ATOM 2060 N N . SER A 1 252 ? 11.900 6.719 30.348 1.00 69.56 252 SER A N 1
ATOM 2061 C CA . SER A 1 252 ? 10.657 7.177 30.979 1.00 69.56 252 SER A CA 1
ATOM 2062 C C . SER A 1 252 ? 10.449 6.655 32.408 1.00 69.56 252 SER A C 1
ATOM 2064 O O . SER A 1 252 ? 9.495 7.061 33.077 1.00 69.56 252 SER A O 1
ATOM 2066 N N . GLN A 1 253 ? 11.314 5.764 32.921 1.00 65.06 253 GLN A N 1
ATOM 2067 C CA . GLN A 1 253 ? 11.107 5.091 34.214 1.00 65.06 253 GLN A CA 1
ATOM 2068 C C . GLN A 1 253 ? 12.395 4.808 34.998 1.00 65.06 253 GLN A C 1
ATOM 2070 O O . GLN A 1 253 ? 13.453 4.583 34.425 1.00 65.06 253 GLN A O 1
ATOM 2075 N N . GLY A 1 254 ? 12.262 4.724 36.327 1.00 69.38 254 GLY A N 1
ATOM 2076 C CA . GLY A 1 254 ? 13.316 4.257 37.233 1.00 69.38 254 GLY A CA 1
ATOM 2077 C C . GLY A 1 254 ? 14.409 5.287 37.522 1.00 69.38 254 GLY A C 1
ATOM 2078 O O . GLY A 1 254 ? 14.227 6.482 37.304 1.00 69.38 254 GLY A O 1
ATOM 2079 N N . ALA A 1 255 ? 15.548 4.806 38.030 1.00 68.81 255 ALA A N 1
ATOM 2080 C CA . ALA A 1 255 ? 16.728 5.625 38.328 1.00 68.81 255 ALA A CA 1
ATOM 2081 C C . ALA A 1 255 ? 17.386 6.227 37.072 1.00 68.81 255 ALA A C 1
ATOM 2083 O O . ALA A 1 255 ? 18.222 7.114 37.184 1.00 68.81 255 ALA A O 1
ATOM 2084 N N . THR A 1 256 ? 16.999 5.751 35.889 1.00 68.62 256 THR A N 1
ATOM 2085 C CA . THR A 1 256 ? 17.474 6.244 34.597 1.00 68.62 256 THR A CA 1
ATOM 2086 C C . THR A 1 256 ? 16.556 7.294 33.992 1.00 68.62 256 THR A C 1
ATOM 2088 O O . THR A 1 256 ? 16.873 7.827 32.936 1.00 68.62 256 THR A O 1
ATOM 2091 N N . ARG A 1 257 ? 15.422 7.613 34.635 1.00 70.94 257 ARG A N 1
ATOM 2092 C CA . ARG A 1 257 ? 14.458 8.581 34.111 1.00 70.94 257 ARG A CA 1
ATOM 2093 C C . ARG A 1 257 ? 15.137 9.919 33.812 1.00 70.94 257 ARG A C 1
ATOM 2095 O O . ARG A 1 257 ? 15.736 10.514 34.701 1.00 70.94 257 ARG A O 1
ATOM 2102 N N . GLY A 1 258 ? 14.973 10.401 32.584 1.00 70.25 258 GLY A N 1
ATOM 2103 C CA . GLY A 1 258 ? 15.570 11.657 32.128 1.00 70.25 258 GLY A CA 1
ATOM 2104 C C . GLY A 1 258 ? 17.009 11.541 31.620 1.00 70.25 258 GLY A C 1
ATOM 2105 O O . GLY A 1 258 ? 17.513 12.527 31.091 1.00 70.25 258 GLY A O 1
ATOM 2106 N N . LEU A 1 259 ? 17.647 10.365 31.708 1.00 84.25 259 LEU A N 1
ATOM 2107 C CA . LEU A 1 259 ? 18.873 10.098 30.955 1.00 84.25 259 LEU A CA 1
ATOM 2108 C C . LEU A 1 259 ? 18.568 10.066 29.461 1.00 84.25 259 LEU A C 1
ATOM 2110 O O . LEU A 1 259 ? 17.450 9.737 29.045 1.00 84.25 259 LEU A O 1
ATOM 2114 N N . LEU A 1 260 ? 19.584 10.394 28.672 1.00 90.56 260 LEU A N 1
ATOM 2115 C CA . LEU A 1 260 ? 19.515 10.395 27.221 1.00 90.56 260 LEU A CA 1
ATOM 2116 C C . LEU A 1 260 ? 20.391 9.283 26.663 1.00 90.56 260 LEU A C 1
ATOM 2118 O O . LEU A 1 260 ? 21.479 9.020 27.172 1.00 90.56 260 LEU A O 1
ATOM 2122 N N . ALA A 1 261 ? 19.938 8.649 25.591 1.00 91.31 261 ALA A N 1
ATOM 2123 C CA . ALA A 1 261 ? 20.733 7.659 24.887 1.00 91.31 261 ALA A CA 1
ATOM 2124 C C . ALA A 1 261 ? 20.539 7.768 23.381 1.00 91.31 261 ALA A C 1
ATOM 2126 O O . ALA A 1 261 ? 19.426 7.971 22.915 1.00 91.31 261 ALA A O 1
ATOM 2127 N N . LYS A 1 262 ? 21.609 7.595 22.610 1.00 92.38 262 LYS A N 1
ATOM 2128 C CA . LYS A 1 262 ? 21.551 7.500 21.149 1.00 92.38 262 LYS A CA 1
ATOM 2129 C C . LYS A 1 262 ? 21.543 6.037 20.733 1.00 92.38 262 LYS A C 1
ATOM 2131 O O . LYS A 1 262 ? 22.365 5.257 21.213 1.00 92.38 262 LYS A O 1
ATOM 2136 N N . ILE A 1 263 ? 20.624 5.663 19.849 1.00 87.06 263 ILE A N 1
ATOM 2137 C CA . ILE A 1 263 ? 20.552 4.303 19.310 1.00 87.06 263 ILE A CA 1
ATOM 2138 C C . ILE A 1 263 ? 21.664 4.136 18.278 1.00 87.06 263 ILE A C 1
ATOM 2140 O O . ILE A 1 263 ? 21.632 4.747 17.210 1.00 87.06 263 ILE A O 1
ATOM 2144 N N . ILE A 1 264 ? 22.656 3.316 18.615 1.00 87.94 264 ILE A N 1
ATOM 2145 C CA . ILE A 1 264 ? 23.828 3.072 17.772 1.00 87.94 264 ILE A CA 1
ATOM 2146 C C . ILE A 1 264 ? 23.609 1.875 16.864 1.00 87.94 264 ILE A C 1
ATOM 2148 O O . ILE A 1 264 ? 24.007 1.894 15.707 1.00 87.94 264 ILE A O 1
ATOM 2152 N N . LYS A 1 265 ? 22.990 0.817 17.372 1.00 81.44 265 LYS A N 1
ATOM 2153 C CA . LYS A 1 265 ? 22.705 -0.383 16.589 1.00 81.44 265 LYS A CA 1
ATOM 2154 C C . LYS A 1 265 ? 21.584 -1.158 17.248 1.00 81.44 265 LYS A C 1
ATOM 2156 O O . LYS A 1 265 ? 21.341 -0.991 18.441 1.00 81.44 265 LYS A O 1
ATOM 2161 N N . ILE A 1 266 ? 20.923 -2.012 16.483 1.00 76.19 266 ILE A N 1
ATOM 2162 C CA . ILE A 1 266 ? 20.009 -3.003 17.029 1.00 76.19 266 ILE A CA 1
ATOM 2163 C C . ILE A 1 266 ? 20.354 -4.346 16.388 1.00 76.19 266 ILE A C 1
ATOM 2165 O O . ILE A 1 266 ? 20.415 -4.452 15.164 1.00 76.19 266 ILE A O 1
ATOM 2169 N N . GLU A 1 267 ? 20.631 -5.343 17.222 1.00 75.12 267 GLU A N 1
ATOM 2170 C CA . GLU A 1 267 ? 20.968 -6.714 16.827 1.00 75.12 267 GLU A CA 1
ATOM 2171 C C . GLU A 1 267 ? 20.167 -7.674 17.697 1.00 75.12 267 GLU A C 1
ATOM 2173 O O . GLU A 1 267 ? 20.136 -7.490 18.909 1.00 75.12 267 GLU A O 1
ATOM 2178 N N . ASP A 1 268 ? 19.511 -8.671 17.099 1.00 74.06 268 ASP A N 1
ATOM 2179 C CA . ASP A 1 268 ? 18.789 -9.723 17.830 1.00 74.06 268 ASP A CA 1
ATOM 2180 C C . ASP A 1 268 ? 17.876 -9.188 18.956 1.00 74.06 268 ASP A C 1
ATOM 2182 O O . ASP A 1 268 ? 17.879 -9.686 20.079 1.00 74.06 268 ASP A O 1
ATOM 2186 N N . GLU A 1 269 ? 17.104 -8.132 18.661 1.0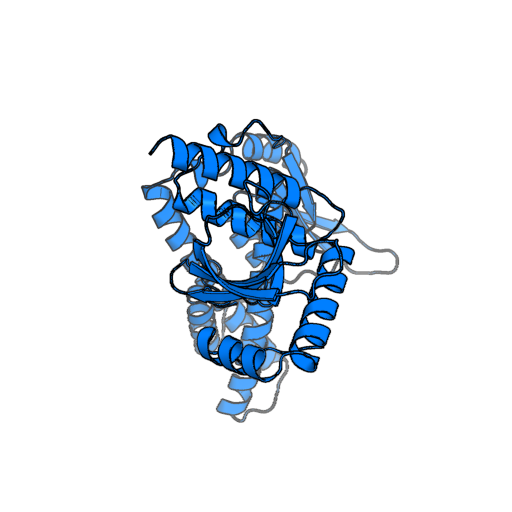0 68.88 269 GLU A N 1
ATOM 2187 C CA . GLU A 1 269 ? 16.201 -7.454 19.613 1.00 68.88 269 GLU A CA 1
ATOM 2188 C C . GLU A 1 269 ? 16.902 -6.759 20.799 1.00 68.88 269 GLU A C 1
ATOM 2190 O O . GLU A 1 269 ? 16.251 -6.357 21.767 1.00 68.88 269 GLU A O 1
ATOM 2195 N N . ILE A 1 270 ? 18.215 -6.540 20.716 1.00 80.56 270 ILE A N 1
ATOM 2196 C CA . ILE A 1 270 ? 19.018 -5.778 21.674 1.00 80.56 270 ILE A CA 1
ATOM 2197 C C . ILE A 1 270 ? 19.451 -4.463 21.026 1.00 80.56 270 ILE A C 1
ATOM 2199 O O . ILE A 1 270 ? 20.138 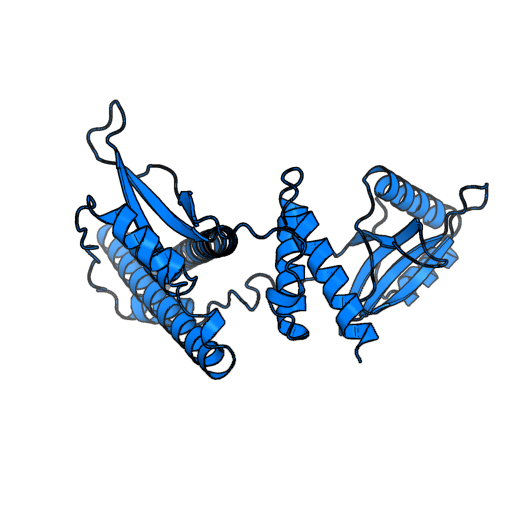-4.433 20.009 1.00 80.56 270 ILE A O 1
ATOM 2203 N N . MET A 1 271 ? 19.064 -3.350 21.639 1.00 85.31 271 MET A N 1
ATOM 2204 C CA . MET A 1 271 ? 19.587 -2.029 21.323 1.00 85.31 271 MET A CA 1
ATOM 2205 C C . MET A 1 271 ? 20.964 -1.857 21.946 1.00 85.31 271 MET A C 1
ATOM 2207 O O . MET A 1 271 ? 21.119 -1.938 23.165 1.00 85.31 271 MET A O 1
ATOM 2211 N N . ILE A 1 272 ? 21.940 -1.532 21.110 1.00 88.25 272 ILE A N 1
ATOM 2212 C CA . ILE A 1 272 ? 23.227 -0.997 21.525 1.00 88.25 272 ILE A CA 1
ATOM 2213 C C . ILE A 1 272 ? 23.081 0.521 21.576 1.00 88.25 272 ILE A C 1
ATOM 2215 O O . ILE A 1 272 ? 22.847 1.183 20.560 1.00 88.25 272 ILE A O 1
ATOM 2219 N N . LEU A 1 273 ? 23.185 1.065 22.780 1.00 90.69 273 LEU A N 1
ATOM 2220 C CA . LEU A 1 273 ? 22.919 2.460 23.088 1.00 90.69 273 LEU A CA 1
ATOM 2221 C C . LEU A 1 273 ? 24.198 3.166 23.530 1.00 90.69 273 LEU A C 1
ATOM 2223 O O . LEU A 1 273 ? 24.961 2.642 24.340 1.00 90.69 273 LEU A O 1
ATOM 2227 N N . LEU A 1 274 ? 24.377 4.395 23.061 1.00 92.56 274 LEU A N 1
ATOM 2228 C CA . LEU A 1 274 ? 25.340 5.349 23.596 1.00 92.56 274 LEU A CA 1
ATOM 2229 C C . LEU A 1 274 ? 24.616 6.215 24.626 1.00 92.56 274 LEU A C 1
ATOM 2231 O O . LEU A 1 274 ? 23.877 7.127 24.259 1.00 92.56 274 LEU A O 1
ATOM 2235 N N . ASN A 1 275 ? 24.783 5.901 25.905 1.00 90.25 275 ASN A N 1
ATOM 2236 C CA . ASN A 1 275 ? 24.157 6.644 26.992 1.00 90.25 275 ASN A CA 1
ATOM 2237 C C . ASN A 1 275 ? 24.955 7.895 27.319 1.00 90.25 275 ASN A C 1
ATOM 2239 O O . ASN A 1 275 ? 26.180 7.845 27.344 1.00 90.25 275 ASN A O 1
ATOM 2243 N N . CYS A 1 276 ? 24.251 8.983 27.610 1.00 89.00 276 CYS A N 1
ATOM 2244 C CA . CYS A 1 276 ? 24.813 10.205 28.156 1.00 89.00 276 CYS A CA 1
ATOM 2245 C C . CYS A 1 276 ? 24.334 10.362 29.595 1.00 89.00 276 CYS A C 1
ATOM 2247 O O . CYS A 1 276 ? 23.132 10.356 29.878 1.00 89.00 276 CYS A O 1
ATOM 2249 N N . TYR A 1 277 ? 25.293 10.507 30.498 1.00 83.62 277 TYR A N 1
ATOM 2250 C CA . TYR A 1 277 ? 25.053 10.925 31.863 1.00 83.62 277 TYR A CA 1
ATOM 2251 C C . TYR A 1 277 ? 25.592 12.340 32.034 1.00 83.62 277 TYR A C 1
ATOM 2253 O O . TYR A 1 277 ? 26.800 12.552 32.167 1.00 83.62 277 TYR A O 1
ATOM 2261 N N . ASP A 1 278 ? 24.672 13.300 31.996 1.00 75.38 278 ASP A N 1
ATOM 2262 C CA . ASP A 1 278 ? 24.919 14.719 32.193 1.00 75.38 278 ASP A CA 1
ATOM 2263 C C . ASP A 1 278 ? 24.199 15.189 33.463 1.00 75.38 278 ASP A C 1
ATOM 2265 O O . ASP A 1 278 ? 23.068 15.679 33.456 1.00 75.38 278 ASP A O 1
ATOM 2269 N N . MET A 1 279 ? 24.853 15.022 34.616 1.00 62.94 279 MET A N 1
ATOM 2270 C CA . MET A 1 279 ? 24.361 15.683 35.821 1.00 62.94 279 MET A CA 1
ATOM 2271 C C . MET A 1 279 ? 24.314 17.180 35.534 1.00 62.94 279 MET A C 1
ATOM 2273 O O . MET A 1 279 ? 25.330 17.786 35.215 1.00 62.94 279 MET A O 1
ATOM 2277 N N . GLN A 1 280 ? 23.138 17.792 35.667 1.00 56.34 280 GLN A N 1
ATOM 2278 C CA . GLN A 1 280 ? 22.902 19.227 35.446 1.00 56.34 280 GLN A CA 1
ATOM 2279 C C . GLN A 1 280 ? 23.682 20.145 36.424 1.00 56.34 280 GLN A C 1
ATOM 2281 O O . GLN A 1 280 ? 23.382 21.330 36.532 1.00 56.34 280 GLN A O 1
ATOM 2286 N N . ASN A 1 281 ? 24.675 19.599 37.132 1.00 48.62 281 ASN A N 1
ATOM 2287 C CA . ASN A 1 281 ? 25.560 20.225 38.097 1.00 48.62 281 ASN A CA 1
ATOM 2288 C C . ASN A 1 281 ? 27.009 20.024 37.637 1.00 48.62 281 ASN A C 1
ATOM 2290 O O . ASN A 1 281 ? 27.571 18.997 37.981 1.00 48.62 281 ASN A O 1
ATOM 2294 N N . GLU A 1 282 ? 27.571 20.981 36.889 1.00 51.69 282 GLU A N 1
ATOM 2295 C CA . GLU A 1 282 ? 29.013 21.274 36.667 1.00 51.69 282 GLU A CA 1
ATOM 2296 C C . GLU A 1 282 ? 30.011 20.144 36.297 1.00 51.69 282 GLU A C 1
ATOM 2298 O O . GLU A 1 282 ? 31.133 20.450 35.894 1.00 51.69 282 GLU A O 1
ATOM 2303 N N . ASP A 1 283 ? 29.630 18.871 36.357 1.00 55.66 283 ASP A N 1
ATOM 2304 C CA . ASP A 1 283 ? 30.430 17.716 35.983 1.00 55.66 283 ASP A CA 1
ATOM 2305 C C . ASP A 1 283 ? 30.400 17.538 34.462 1.00 55.66 283 ASP A C 1
ATOM 2307 O O . ASP A 1 283 ? 29.381 17.735 33.793 1.00 55.66 283 ASP A O 1
ATOM 2311 N N . LEU A 1 284 ? 31.548 17.159 33.899 1.00 65.00 284 LEU A N 1
ATOM 2312 C CA . LEU A 1 284 ? 31.671 16.896 32.470 1.00 65.00 284 LEU A CA 1
ATOM 2313 C C . LEU A 1 284 ? 30.802 15.683 32.085 1.00 65.00 284 LEU A C 1
ATOM 2315 O O . LEU A 1 284 ? 30.792 14.686 32.814 1.00 65.00 284 LEU A O 1
ATOM 2319 N N . PRO A 1 285 ? 30.071 15.742 30.954 1.00 79.06 285 PRO A N 1
ATOM 2320 C CA . PRO A 1 285 ? 29.187 14.662 30.541 1.00 79.06 285 PRO A CA 1
ATOM 2321 C C . PRO A 1 285 ? 29.993 13.385 30.317 1.00 79.06 285 PRO A C 1
ATOM 2323 O O . PRO A 1 285 ? 31.064 13.407 29.706 1.00 79.06 285 PRO A O 1
ATOM 2326 N N . THR A 1 286 ? 29.462 12.262 30.789 1.00 83.38 286 THR A N 1
ATOM 2327 C CA . THR A 1 286 ? 30.078 10.948 30.578 1.00 83.38 286 THR A CA 1
ATOM 2328 C C . THR A 1 286 ? 29.243 10.127 29.615 1.00 83.38 286 THR A C 1
ATOM 2330 O O . THR A 1 286 ? 28.011 10.184 29.629 1.00 83.38 286 THR A O 1
ATOM 2333 N N . PHE A 1 287 ? 29.932 9.365 28.770 1.00 90.06 287 PHE A N 1
ATOM 2334 C CA . PHE A 1 287 ? 29.307 8.483 27.802 1.00 90.06 287 PHE A CA 1
ATOM 2335 C C . PHE A 1 287 ? 29.724 7.042 28.035 1.00 90.06 287 PHE A C 1
ATOM 2337 O O . PHE A 1 287 ? 30.881 6.765 28.340 1.00 90.06 287 PHE A O 1
ATOM 2344 N N . TYR A 1 288 ? 28.775 6.125 27.884 1.00 87.88 288 TYR A N 1
ATOM 2345 C CA . TYR A 1 288 ? 29.036 4.698 28.020 1.00 87.88 288 TYR A CA 1
ATOM 2346 C C . TYR A 1 288 ? 28.112 3.883 27.123 1.00 87.88 288 TYR A C 1
ATOM 2348 O O . TYR A 1 288 ? 26.977 4.275 26.827 1.00 87.88 288 TYR A O 1
ATOM 2356 N N . LYS A 1 289 ? 28.609 2.723 26.693 1.00 90.00 289 LYS A N 1
ATOM 2357 C CA . LYS A 1 289 ? 27.802 1.724 26.004 1.00 90.00 289 LYS A CA 1
ATOM 2358 C C . LYS A 1 289 ? 26.824 1.103 26.994 1.00 90.00 289 LYS A C 1
ATOM 2360 O O . LYS A 1 289 ? 27.199 0.713 28.098 1.00 90.00 289 LYS A O 1
ATOM 2365 N N . TRP A 1 290 ? 25.580 0.937 26.572 1.00 88.25 290 TRP A N 1
ATOM 2366 C CA . TRP A 1 290 ? 24.631 0.102 27.288 1.00 88.25 290 TRP A CA 1
ATOM 2367 C C . TRP A 1 290 ? 23.824 -0.739 26.311 1.00 88.25 290 TRP A C 1
ATOM 2369 O O . TRP A 1 290 ? 23.397 -0.260 25.264 1.00 88.25 290 TRP A O 1
ATOM 2379 N N . GLU A 1 291 ? 23.623 -1.999 26.661 1.00 89.75 291 GLU A N 1
ATOM 2380 C CA . GLU A 1 291 ? 22.769 -2.913 25.922 1.00 89.75 291 GLU A CA 1
ATOM 2381 C C . GLU A 1 291 ? 21.424 -3.016 26.618 1.00 89.75 291 GLU A C 1
ATOM 2383 O O . GLU A 1 291 ? 21.331 -3.191 27.838 1.00 89.75 291 GLU A O 1
ATOM 2388 N N . LEU A 1 292 ? 20.370 -2.882 25.830 1.00 82.19 292 LEU A N 1
ATOM 2389 C CA . LEU A 1 292 ? 19.020 -2.839 26.342 1.00 82.19 292 LEU A CA 1
ATOM 2390 C C . LEU A 1 292 ? 18.105 -3.602 25.406 1.00 82.19 292 LEU A C 1
ATOM 2392 O O . LEU A 1 292 ? 18.134 -3.379 24.203 1.00 82.19 292 LEU A O 1
ATOM 2396 N N . ALA A 1 293 ? 17.257 -4.468 25.950 1.00 78.12 293 ALA A N 1
ATOM 2397 C CA . ALA A 1 293 ? 16.232 -5.110 25.140 1.00 78.12 293 ALA A CA 1
ATOM 2398 C C . ALA A 1 293 ? 15.377 -4.042 24.434 1.00 78.12 293 ALA A C 1
ATOM 2400 O O . ALA A 1 293 ? 14.990 -3.039 25.041 1.00 78.12 293 ALA A O 1
ATOM 2401 N N . PHE A 1 294 ? 15.074 -4.253 23.156 1.00 69.19 294 PHE A N 1
ATOM 2402 C CA . PHE A 1 294 ? 14.277 -3.336 22.338 1.00 69.19 294 PHE A CA 1
ATOM 2403 C C . PHE A 1 294 ? 12.865 -3.119 22.918 1.00 69.19 294 PHE A C 1
ATOM 2405 O O . PHE A 1 294 ? 12.241 -2.067 22.747 1.00 69.19 294 PHE A O 1
ATOM 2412 N N . ASP A 1 295 ? 12.367 -4.084 23.697 1.00 64.38 295 ASP A N 1
ATOM 2413 C CA . ASP A 1 295 ? 11.095 -3.988 24.412 1.00 64.38 295 ASP A CA 1
ATOM 2414 C C . ASP A 1 295 ? 11.129 -3.035 25.629 1.00 64.38 295 ASP A C 1
ATOM 2416 O O . ASP A 1 295 ? 10.066 -2.675 26.156 1.00 64.38 295 ASP A O 1
ATOM 2420 N N . TYR A 1 296 ? 12.302 -2.531 26.033 1.00 73.12 296 TYR A N 1
ATOM 2421 C CA . TYR A 1 296 ? 12.435 -1.594 27.147 1.00 73.12 296 TYR A CA 1
ATOM 2422 C C . TYR A 1 296 ? 11.695 -0.266 26.859 1.00 73.12 296 TYR A C 1
ATOM 2424 O O . TYR A 1 296 ? 11.645 0.187 25.714 1.00 73.12 296 TYR A O 1
ATOM 2432 N N . PRO A 1 297 ? 11.040 0.368 27.852 1.00 61.22 297 PRO A N 1
ATOM 2433 C CA . PRO A 1 297 ? 10.333 1.631 27.661 1.00 61.22 297 PRO A CA 1
ATOM 2434 C C . PRO A 1 297 ? 11.296 2.795 27.441 1.00 61.22 297 PRO A C 1
ATOM 2436 O O . PRO A 1 297 ? 12.120 3.095 28.305 1.00 61.22 297 PRO A O 1
ATOM 2439 N N . PHE A 1 298 ? 11.123 3.484 26.323 1.00 78.56 298 PHE A N 1
ATOM 2440 C CA . PHE A 1 298 ? 11.791 4.737 26.013 1.00 78.56 298 PHE A CA 1
ATOM 2441 C C . PHE A 1 298 ? 10.835 5.641 25.232 1.00 78.56 298 PHE A C 1
ATOM 2443 O O . PHE A 1 298 ? 9.848 5.167 24.668 1.00 78.56 298 PHE A O 1
ATOM 2450 N N . GLU A 1 299 ? 11.131 6.932 25.229 1.00 80.06 299 GLU A N 1
ATOM 2451 C CA . GLU A 1 299 ? 10.471 7.960 24.418 1.00 80.06 299 GLU A CA 1
ATOM 2452 C C . GLU A 1 299 ? 11.538 8.627 23.545 1.00 80.06 299 GLU A C 1
ATOM 2454 O O . GLU A 1 299 ? 12.711 8.614 23.919 1.00 80.06 299 GLU A O 1
ATOM 2459 N N . PHE A 1 300 ? 11.184 9.204 22.396 1.00 82.38 300 PHE A N 1
ATOM 2460 C CA . PHE A 1 300 ? 12.152 10.014 21.654 1.00 82.38 300 PHE A CA 1
ATOM 2461 C C . PHE A 1 300 ? 12.452 11.306 22.416 1.00 82.38 300 PHE A C 1
ATOM 2463 O O . PHE A 1 300 ? 11.578 11.910 23.039 1.00 82.38 300 PHE A O 1
ATOM 2470 N N . ALA A 1 301 ? 13.722 11.697 22.408 1.00 82.62 301 ALA A N 1
ATOM 2471 C CA . ALA A 1 301 ? 14.165 12.920 23.046 1.00 82.62 301 ALA A CA 1
ATOM 2472 C C . ALA A 1 301 ? 13.597 14.138 22.306 1.00 82.62 301 ALA A C 1
ATOM 24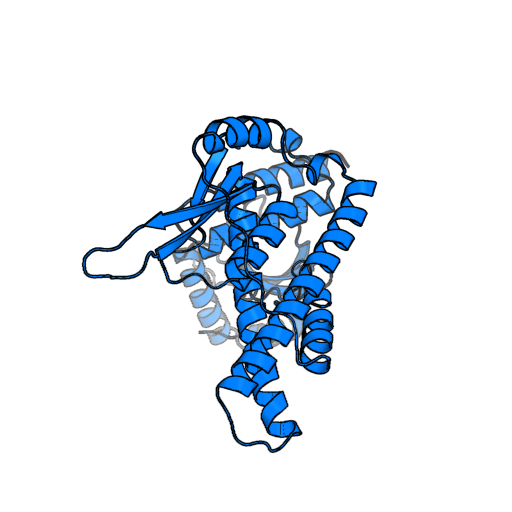74 O O . ALA A 1 301 ? 13.500 14.154 21.078 1.00 82.62 301 ALA A O 1
ATOM 2475 N N . LYS A 1 302 ? 13.246 15.176 23.066 1.00 86.12 302 LYS A N 1
ATOM 2476 C CA . LYS A 1 302 ? 12.788 16.455 22.512 1.00 86.12 302 LYS A CA 1
ATOM 2477 C C . LYS A 1 302 ? 13.947 17.188 21.838 1.00 86.12 302 LYS A C 1
ATOM 2479 O O . LYS A 1 302 ? 15.107 16.911 22.124 1.00 86.12 302 LYS A O 1
ATOM 2484 N N . GLU A 1 303 ? 13.644 18.168 20.993 1.00 81.81 303 GLU A N 1
ATOM 2485 C CA . GLU A 1 303 ? 14.654 18.929 20.238 1.00 81.81 303 GLU A CA 1
ATOM 2486 C C . GLU A 1 303 ? 15.740 19.567 21.131 1.00 81.81 303 GLU A C 1
ATOM 2488 O O . GLU A 1 303 ? 16.931 19.497 20.813 1.00 81.81 303 GLU A O 1
ATOM 2493 N N . ASP A 1 304 ? 15.354 20.098 22.296 1.00 83.69 304 ASP A N 1
ATOM 2494 C CA . ASP A 1 304 ? 16.293 20.646 23.286 1.00 83.69 304 ASP A CA 1
ATOM 2495 C C . ASP A 1 304 ? 17.228 19.569 23.863 1.00 83.69 304 ASP A C 1
ATOM 2497 O O . ASP A 1 304 ? 18.431 19.789 24.021 1.00 83.69 304 ASP A O 1
ATOM 2501 N N . ASP A 1 305 ? 16.692 18.379 24.143 1.00 86.62 305 ASP A N 1
ATOM 2502 C CA . ASP A 1 305 ? 17.449 17.243 24.672 1.00 86.62 305 ASP A CA 1
ATOM 2503 C C . ASP A 1 305 ? 18.411 16.671 23.624 1.00 86.62 305 ASP A C 1
ATOM 2505 O O . ASP A 1 305 ? 19.555 16.348 23.942 1.00 86.62 305 ASP A O 1
ATOM 2509 N N . VAL A 1 306 ? 17.969 16.597 22.365 1.00 85.12 306 VAL A N 1
ATOM 2510 C CA . VAL A 1 306 ? 18.800 16.219 21.213 1.00 85.12 306 VAL A CA 1
ATOM 2511 C C . VAL A 1 306 ? 19.978 17.182 21.079 1.00 85.12 306 VAL A C 1
ATOM 2513 O O . VAL A 1 306 ? 21.130 16.752 21.021 1.00 85.12 306 VAL A O 1
ATOM 2516 N N . SER A 1 307 ? 19.699 18.488 21.096 1.00 87.38 307 SER A N 1
ATOM 2517 C CA . SER A 1 307 ? 20.719 19.535 20.984 1.00 87.38 307 SER A CA 1
ATOM 2518 C C . SER A 1 307 ? 21.731 19.469 22.131 1.00 87.38 307 SER A C 1
ATOM 2520 O O . SER A 1 307 ? 22.938 19.602 21.916 1.00 87.38 307 SER A O 1
ATOM 2522 N N . ARG A 1 308 ? 21.252 19.218 23.355 1.00 88.81 308 ARG A N 1
ATOM 2523 C CA . ARG A 1 308 ? 22.093 19.037 24.544 1.00 88.81 308 ARG A CA 1
ATOM 2524 C C . ARG A 1 308 ? 23.000 17.814 24.427 1.00 88.81 308 ARG A C 1
ATOM 2526 O O . ARG A 1 308 ? 24.194 17.924 24.692 1.00 88.81 308 ARG A O 1
ATOM 2533 N N . PHE A 1 309 ? 22.457 16.671 24.020 1.00 91.38 309 PHE A N 1
ATOM 2534 C CA . PHE A 1 309 ? 23.220 15.433 23.869 1.00 91.38 309 PHE A CA 1
ATOM 2535 C C . PHE A 1 309 ? 24.345 15.574 22.840 1.00 91.38 309 PHE A C 1
ATOM 2537 O O . PHE A 1 309 ? 25.479 15.199 23.124 1.00 91.38 309 PHE A O 1
ATOM 2544 N N . GLU A 1 310 ? 24.051 16.130 21.660 1.00 91.38 310 GLU A N 1
ATOM 2545 C CA . GLU A 1 310 ? 25.052 16.295 20.598 1.00 91.38 310 GLU A CA 1
ATOM 2546 C C . GLU A 1 310 ? 26.163 17.260 21.036 1.00 91.38 310 GLU A C 1
ATOM 2548 O O . GLU A 1 310 ? 27.345 16.957 20.874 1.00 91.38 310 GLU A O 1
ATOM 2553 N N . LYS A 1 311 ? 25.810 18.368 21.707 1.00 90.25 311 LYS A N 1
ATOM 2554 C CA . LYS A 1 311 ? 26.800 19.272 22.312 1.00 90.25 311 LYS A CA 1
ATOM 2555 C C . LYS A 1 311 ? 27.695 18.540 23.318 1.00 90.25 311 LYS A C 1
ATOM 2557 O O . LYS A 1 311 ? 28.916 18.665 23.260 1.00 90.25 311 LYS A O 1
ATOM 2562 N N . ASN A 1 312 ? 27.098 17.759 24.216 1.00 90.12 312 ASN A N 1
ATOM 2563 C CA . ASN A 1 312 ? 27.841 16.989 25.209 1.00 90.12 312 ASN A CA 1
ATOM 2564 C C . ASN A 1 312 ? 28.786 15.974 24.548 1.00 90.12 312 ASN A C 1
ATOM 2566 O O . ASN A 1 312 ? 29.894 15.770 25.038 1.00 90.12 312 ASN A O 1
ATOM 2570 N N . LEU A 1 313 ? 28.378 15.362 23.432 1.00 90.62 313 LEU A N 1
ATOM 2571 C CA . LEU A 1 313 ? 29.197 14.401 22.693 1.00 90.62 313 LEU A CA 1
ATOM 2572 C C . LEU A 1 313 ? 30.417 15.072 22.041 1.00 90.62 313 LEU A C 1
ATOM 2574 O O . LEU A 1 313 ? 31.518 14.523 22.107 1.00 90.62 313 LEU A O 1
ATOM 2578 N N . VAL A 1 314 ? 30.242 16.277 21.482 1.00 90.44 314 VAL A N 1
ATOM 2579 C CA . VAL A 1 314 ? 31.340 17.121 20.971 1.00 90.44 314 VAL A CA 1
ATOM 2580 C C . VAL A 1 314 ? 32.325 17.464 22.088 1.00 90.44 314 VAL A C 1
ATOM 2582 O O . VAL A 1 314 ? 33.538 17.283 21.937 1.00 90.44 314 VAL A O 1
ATOM 2585 N N . ASP A 1 315 ? 31.811 17.939 23.223 1.00 88.00 315 ASP A N 1
ATOM 2586 C CA . ASP A 1 315 ? 32.634 18.316 24.370 1.00 88.00 315 ASP A CA 1
ATOM 2587 C C . ASP A 1 315 ? 33.383 17.098 24.940 1.00 88.00 315 ASP A C 1
ATOM 2589 O O . ASP A 1 315 ? 34.563 17.202 25.285 1.00 88.00 315 ASP A O 1
ATOM 2593 N N . PHE A 1 316 ? 32.749 15.923 24.977 1.00 88.75 316 PHE A N 1
ATOM 2594 C CA . PHE A 1 316 ? 33.377 14.678 25.416 1.00 88.75 316 PHE A CA 1
ATOM 2595 C C . PHE A 1 316 ? 34.504 14.237 24.473 1.00 88.75 316 PHE A C 1
ATOM 2597 O O . PHE A 1 316 ? 35.608 13.969 24.941 1.00 88.75 316 PHE A O 1
ATOM 2604 N N . GLN A 1 317 ? 34.287 14.252 23.152 1.00 90.00 317 GLN A N 1
ATOM 2605 C CA . GLN A 1 317 ? 35.330 13.921 22.171 1.00 90.00 317 GLN A CA 1
ATOM 2606 C C . GLN A 1 317 ? 36.559 14.829 22.308 1.00 90.00 317 GLN A C 1
ATOM 2608 O O . GLN A 1 317 ? 37.700 14.370 22.229 1.00 90.00 317 GLN A O 1
ATOM 2613 N N . LYS A 1 318 ? 36.326 16.130 22.515 1.00 88.81 318 LYS A N 1
ATOM 2614 C CA . LYS A 1 318 ? 37.386 17.133 22.634 1.00 88.81 318 LYS A CA 1
ATOM 2615 C C . LYS A 1 318 ? 38.198 16.979 23.919 1.00 88.81 318 LYS A C 1
ATOM 2617 O O . LYS A 1 318 ? 39.417 17.134 23.883 1.00 88.81 318 LYS A O 1
ATOM 2622 N N . ASN A 1 319 ? 37.530 16.728 25.043 1.00 87.31 319 ASN A N 1
ATOM 2623 C CA . ASN A 1 319 ? 38.165 16.721 26.362 1.00 87.31 319 ASN A CA 1
ATOM 2624 C C . ASN A 1 319 ? 38.683 15.331 26.777 1.00 87.31 319 ASN A C 1
ATOM 2626 O O . ASN A 1 319 ? 39.603 15.253 27.587 1.00 87.31 319 ASN A O 1
ATOM 2630 N N . TYR A 1 320 ? 38.136 14.252 26.203 1.00 87.62 320 TYR A N 1
ATOM 2631 C CA . TYR A 1 320 ? 38.415 12.857 26.569 1.00 87.62 320 TYR A CA 1
ATOM 2632 C C . TYR A 1 320 ? 38.642 11.975 25.336 1.00 87.62 320 TYR A C 1
ATOM 2634 O O . TYR A 1 320 ? 37.995 10.945 25.152 1.00 87.62 320 TYR A O 1
ATOM 2642 N N . SER A 1 321 ? 39.572 12.374 24.469 1.00 86.56 321 SER A N 1
ATOM 2643 C CA . SER A 1 321 ? 39.819 11.698 23.189 1.00 86.56 321 SER A CA 1
ATOM 2644 C C . SER A 1 321 ? 40.216 10.220 23.327 1.00 86.56 321 SER A C 1
ATOM 2646 O O . SER A 1 321 ? 39.799 9.405 22.506 1.00 86.56 321 SER A O 1
ATOM 2648 N N . GLU A 1 322 ? 40.981 9.850 24.360 1.00 89.00 322 GLU A N 1
ATOM 2649 C CA . GLU A 1 322 ? 41.340 8.448 24.632 1.00 89.00 322 GLU A CA 1
ATOM 2650 C C . GLU A 1 322 ? 40.101 7.613 24.985 1.00 89.00 322 GLU A C 1
ATOM 2652 O O . GLU A 1 322 ? 39.818 6.631 24.300 1.00 89.00 322 GLU A O 1
ATOM 2657 N N . SER A 1 323 ? 39.292 8.060 25.950 1.00 86.50 323 SER A N 1
ATOM 2658 C CA . SER A 1 323 ? 38.029 7.402 26.320 1.00 86.50 323 SER A CA 1
ATOM 2659 C C . SER A 1 323 ? 37.015 7.371 25.175 1.00 86.50 323 SER A C 1
ATOM 2661 O O . SER A 1 323 ? 36.270 6.406 25.033 1.00 86.50 323 SER A O 1
ATOM 2663 N N . PHE A 1 324 ? 36.997 8.394 24.319 1.00 87.50 324 PHE A N 1
ATOM 2664 C CA . PHE A 1 324 ? 36.162 8.413 23.120 1.00 87.50 324 PHE A CA 1
ATOM 2665 C C . PHE A 1 324 ? 36.557 7.302 22.134 1.00 87.50 324 PHE A C 1
ATOM 2667 O O . PHE A 1 324 ? 35.691 6.605 21.611 1.00 87.50 324 PHE A O 1
ATOM 2674 N N . ASN A 1 325 ? 37.858 7.093 21.909 1.00 88.12 325 ASN A N 1
ATOM 2675 C CA . ASN A 1 325 ? 38.350 6.026 21.031 1.00 88.12 325 ASN A CA 1
ATOM 2676 C C . ASN A 1 325 ? 38.081 4.623 21.606 1.00 88.12 325 ASN A C 1
ATOM 2678 O O . ASN A 1 325 ? 37.761 3.696 20.855 1.00 88.12 325 ASN A O 1
ATOM 2682 N N . GLU A 1 326 ? 38.202 4.458 22.926 1.00 88.56 326 GLU A N 1
ATOM 2683 C CA . GLU A 1 326 ? 37.827 3.216 23.615 1.00 88.56 326 GLU A CA 1
ATOM 2684 C C . GLU A 1 326 ? 36.333 2.924 23.428 1.00 88.56 326 GLU A C 1
ATOM 2686 O O . GLU A 1 326 ? 35.961 1.822 23.028 1.00 88.56 326 GLU A O 1
ATOM 2691 N N . LEU A 1 327 ? 35.484 3.940 23.583 1.00 87.62 327 LEU A N 1
ATOM 2692 C CA . LEU A 1 327 ? 34.039 3.826 23.412 1.00 87.62 327 LEU A CA 1
ATOM 2693 C C . LEU A 1 327 ? 33.624 3.461 21.976 1.00 87.62 327 LEU A C 1
ATOM 2695 O O . LEU A 1 327 ? 32.753 2.615 21.784 1.00 87.62 327 LEU A O 1
ATOM 2699 N N . GLU A 1 328 ? 34.262 4.042 20.955 1.00 87.38 328 GLU A N 1
ATOM 2700 C CA . GLU A 1 328 ? 34.062 3.622 19.556 1.00 87.38 328 GLU A CA 1
ATOM 2701 C C . GLU A 1 328 ? 34.423 2.145 19.343 1.00 87.38 328 GLU A C 1
ATOM 2703 O O . GLU A 1 328 ? 33.742 1.425 18.607 1.00 87.38 328 GLU A O 1
ATOM 2708 N N . THR A 1 329 ? 35.482 1.681 20.012 1.00 87.25 329 THR A N 1
ATOM 2709 C CA . THR A 1 329 ? 35.924 0.284 19.949 1.00 87.25 329 THR A CA 1
ATOM 2710 C C . THR A 1 329 ? 34.898 -0.645 20.601 1.00 87.25 329 THR A C 1
ATOM 2712 O O . THR A 1 329 ? 34.543 -1.664 20.011 1.00 87.25 329 THR A O 1
ATOM 2715 N N . GLU A 1 330 ? 34.364 -0.282 21.770 1.00 85.69 330 GLU A N 1
ATOM 2716 C CA . GLU A 1 330 ? 33.329 -1.055 22.476 1.00 85.69 330 GLU A CA 1
ATOM 2717 C C . GLU A 1 330 ? 31.996 -1.125 21.718 1.00 85.69 330 GLU A C 1
ATOM 2719 O O . GLU A 1 330 ? 31.298 -2.146 21.753 1.00 85.69 330 GLU A O 1
ATOM 2724 N N . LEU A 1 331 ? 31.628 -0.035 21.041 1.00 81.00 331 LEU A N 1
ATOM 2725 C CA . LEU A 1 331 ? 30.419 0.050 20.223 1.00 81.00 331 LEU A CA 1
ATOM 2726 C C . LEU A 1 331 ? 30.581 -0.619 18.853 1.00 81.00 331 LEU A C 1
ATOM 2728 O O . LEU A 1 331 ? 29.583 -0.886 18.185 1.00 81.00 331 LEU A O 1
ATOM 2732 N N . GLY A 1 332 ? 31.819 -0.876 18.421 1.00 79.56 332 GLY A N 1
ATOM 2733 C CA . GLY A 1 332 ? 32.116 -1.437 17.105 1.00 79.56 332 GLY A CA 1
ATOM 2734 C C . GLY A 1 332 ? 31.755 -0.504 15.943 1.00 79.56 332 GLY A C 1
ATOM 2735 O O . GLY A 1 332 ? 31.554 -0.979 14.825 1.00 79.56 332 GLY A O 1
ATOM 2736 N N . VAL A 1 333 ? 31.651 0.810 16.187 1.00 80.25 333 VAL A N 1
ATOM 2737 C CA . VAL A 1 333 ? 31.318 1.823 15.173 1.00 80.25 333 VAL A CA 1
ATOM 2738 C C . VAL A 1 333 ? 3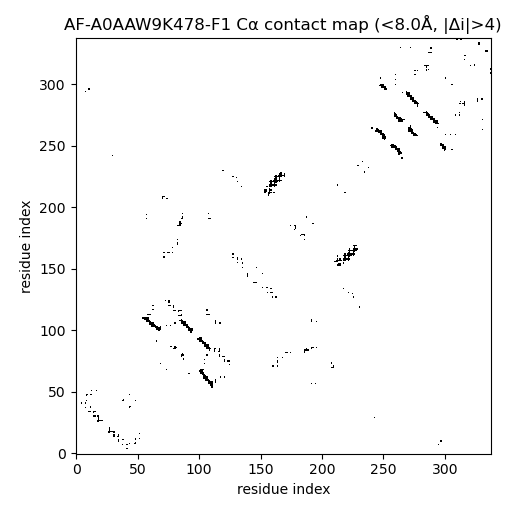2.138 3.096 15.359 1.00 80.25 333 VAL A C 1
ATOM 2740 O O . VAL A 1 333 ? 32.538 3.439 16.469 1.00 80.25 333 VAL A O 1
ATOM 2743 N N . LYS A 1 334 ? 32.329 3.843 14.268 1.00 85.06 334 LYS A N 1
ATOM 2744 C CA . LYS A 1 334 ? 32.813 5.224 14.336 1.00 85.06 334 LYS A CA 1
ATOM 2745 C C . LYS A 1 334 ? 31.652 6.166 14.627 1.00 85.06 334 LYS A C 1
ATOM 2747 O O . LYS A 1 334 ? 30.661 6.171 13.895 1.00 85.06 334 LYS A O 1
ATOM 2752 N N . LEU A 1 335 ? 31.770 6.946 15.694 1.00 83.19 335 LEU A N 1
ATOM 2753 C CA . LEU A 1 335 ? 30.746 7.891 16.110 1.00 83.19 335 LEU A CA 1
ATOM 2754 C C . LEU A 1 335 ? 30.864 9.164 15.269 1.00 83.19 335 LEU A C 1
ATOM 2756 O O . LEU A 1 335 ? 31.901 9.823 15.238 1.00 83.19 335 LEU A O 1
ATOM 2760 N N . ILE A 1 336 ? 29.780 9.520 14.579 1.00 75.31 336 ILE A N 1
ATOM 2761 C CA . ILE A 1 336 ? 29.696 10.787 13.851 1.00 75.31 336 ILE A CA 1
ATOM 2762 C C . ILE A 1 336 ? 29.289 11.867 14.847 1.00 75.31 336 ILE A C 1
ATOM 2764 O O . ILE A 1 336 ? 28.158 11.871 15.338 1.00 75.31 336 ILE A O 1
ATOM 2768 N N . VAL A 1 337 ? 30.216 12.778 15.112 1.00 78.50 337 VAL A N 1
ATOM 2769 C CA . VAL A 1 337 ? 30.003 13.985 15.909 1.00 78.50 337 VAL A CA 1
ATOM 2770 C C . VAL A 1 337 ? 29.763 15.136 14.932 1.00 78.50 337 VAL A C 1
ATOM 2772 O O . VAL A 1 337 ? 30.548 15.306 13.995 1.00 78.50 337 VAL A O 1
ATOM 2775 N N . LYS A 1 338 ? 28.644 15.851 15.075 1.00 62.09 338 LYS A N 1
ATOM 2776 C CA . LYS A 1 338 ? 28.240 16.935 14.164 1.00 62.09 338 LYS A CA 1
ATOM 2777 C C . LYS A 1 338 ? 28.573 18.314 14.705 1.00 62.09 338 LYS A C 1
ATOM 2779 O O . LYS A 1 338 ? 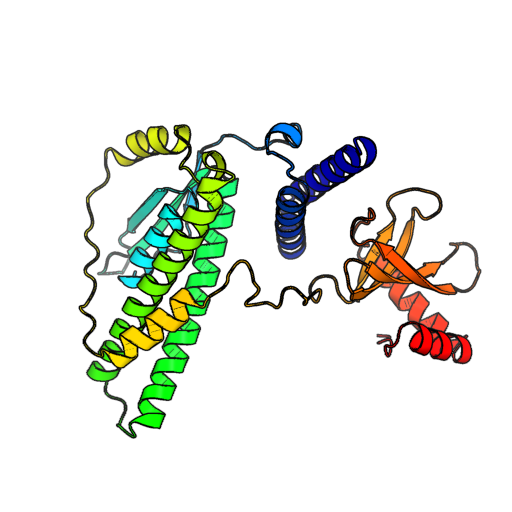28.459 18.502 15.934 1.00 62.09 338 LYS A O 1
#

InterPro domains:
  IPR024498 Domain of unknown function DUF2786 [PF10979] (7-45)
  IPR055592 Domain of unknown function DUF7168 [PF23771] (63-199)

Secondary structure (DSSP, 8-state):
-HHHHHHHHHHHHHHHHHHT-TT-HHHHHHHHHHHHHHHHHTT--HHHHTTS-----EEEEESS-SBPPPHHHHHHHHHHHHHTT-EEEEEEEEPTT-SSEEEEEEEEEEHHHHHHHHHHHHHHHHHHHHHHHHHHHHHHHHH-----HHHHHHHHHHHHHHHHHHHHHHHHHHHHHHHHHHHHHHSPPHHHHHHHHHHHTTPPP----PPPP--HHHHHHHHHHHHH--SSS-SS-TT-GGGTTT-EEEE-SGGGTT-EEEEEEEETTEEEEEEEE--SSSPPPEEEEEEEETTS-EEEPPHHHHHHHHHHHHHHHHH-HHHHHHHHHHHTS-----

Radius of gyration: 25.22 Å; Cα contacts (8 Å, |Δi|>4): 450; chains: 1; bounding box: 69×45×70 Å

Nearest PDB structures (foldseek):
  8p5d-assembly1_LY0  TM=4.707E-01  e=7.418E-01  Spraguea lophii 42_110
  6mmc-assembly1_A  TM=5.452E-01  e=6.299E+00  Cyanobium sp. PCC 7001
  3m05-assembly1_A  TM=5.871E-01  e=6.628E+00  Pediococcus pentosaceus ATCC 25745

Mean predicted aligned error: 16.79 Å

pLDDT: mean 76.97, std 17.48, range [32.97, 98.44]

Sequence (338 aa):
MEKKHSRILKKVKGLLAIANDQKNDEECQSAFVLAQKLMIEYGINKSDVEDALISEEINEESVTIFKKMFWWERQLSSIIGENFRVKVFWKNKKLDGENKRKSKIVFYGLEKDLELAKEMYLLAFEALVYHSKNYISYYYEETGEARERYITESVKSSYISGFLEGLENRFAEQVAILQKEYSLLVLMPEVVEKSYEERSKGFGSYSINTPPPVIDEAYKEGMKKGNGIDFTKSTIDTTDYSSVYNKIITYSQGATRGLLAKIIKIEDEIMILLNCYDMQNEDLPTFYKWELAFDYPFEFAKEDDVSRFEKNLVDFQKNYSESFNELETELGVKLIVK